Protein AF-A0A522Z2Z4-F1 (afdb_monomer_lite)

Sequence (280 aa):
MSRVILALLFSALAHAISPAAAQQGRYIQMETEEAYVLMDEEGVAYRYAKNWACRRSGWAPGAEPAVYGQPEFIAFRERARADGSWGDWFCSARPGTITYSRDLQRAQRRMNSNAPFGAPYVPETGRYSAEMLEYNRIVLDTKIFTARGDYQVAFVSQLTSLLREAPPATVTRDNAGQILSSLKAKAAAKRLDRPFEMCGRTVDNVYDYVACRMAGRDSALKKAEERFAEHQDRLRNLRGQTTVNPETLTQLGEDAAAIDKFIRQAQREGDEAVGTAPAE

Foldseek 3Di:
DPDPQLCLLVVCLVCQVDPVSVVVDPWDWDDDPFWIFTADPVGTAWIFGKKKFKDFQPDDPPDGTDIGGPVRVVVVCVVCVVVVNNVRMDIDIDGHGIQAGPSLLVSLVVCQVVQDPPQDRRDSRRDDDLSVLSSLLVVLVVLLLVLVLVLLLLLQVQLCVVLVHDRPDDRGSVCSVVSCVVSQVVQQPAFDPDFDCAPNDTDTTRNVVSCRLLVQLVVLSVQLVVLSVVLVVLSVVCPPPPDDDSVSVVSNSVSSVSSVVSSVSSVVSSVVSVVDDDDD

Radius of gyration: 27.62 Å; chains: 1; bounding box: 74×41×71 Å

Secondary structure (DSSP, 8-state):
--SSHHHHHHHHHHHTS-HHHHTTS-PEEEE-SSEEEEEETTEEEEEEEEEEEEEETTS-TTPPPEEEEHHHHHHHHHHHHHTT-GGGEEEEEEEEEEEEEHHHHHHHHHHHHTPPTTPPPPP-SSS--HHHHHHHHHHHHHHHHHHHHHHHHHHHHHHHHHHTPPPPS---TTTHHHHHHHHHHHHHHSEEEEEEEETTEEEEEHHHHHHHHTHHHHHHHHHHHHHHHHHHHHHHHTTT-S---HHHHHHHHHHHHHHHHHHHHHHHHHHHHHS-PPP-

pLDDT: mean 79.99, std 16.35, range [26.91, 96.81]

Structure (mmCIF, N/CA/C/O backbone):
data_AF-A0A522Z2Z4-F1
#
_entry.id   AF-A0A522Z2Z4-F1
#
loop_
_atom_site.group_PDB
_atom_site.id
_atom_site.type_symbol
_atom_site.label_atom_id
_atom_site.label_alt_id
_atom_site.label_comp_id
_atom_site.label_asym_id
_atom_site.label_entity_id
_atom_site.label_seq_id
_atom_site.pdbx_PDB_ins_code
_atom_site.Cartn_x
_atom_site.Cartn_y
_atom_site.Cartn_z
_atom_site.occupancy
_atom_site.B_iso_or_equiv
_atom_site.auth_seq_id
_atom_site.auth_comp_id
_atom_site.auth_asym_id
_atom_site.auth_atom_id
_atom_site.pdbx_PDB_model_num
ATOM 1 N N . MET A 1 1 ? 17.652 4.453 2.697 1.00 26.91 1 MET A N 1
ATOM 2 C CA . MET A 1 1 ? 16.950 4.776 3.963 1.00 26.91 1 MET A CA 1
ATOM 3 C C . MET A 1 1 ? 15.428 4.543 3.867 1.00 26.91 1 MET A C 1
ATOM 5 O O . MET A 1 1 ? 14.662 5.441 4.166 1.00 26.91 1 MET A O 1
ATOM 9 N N . SER A 1 2 ? 14.941 3.356 3.470 1.00 29.61 2 SER A N 1
ATOM 10 C CA . SER A 1 2 ? 13.493 3.164 3.200 1.00 29.61 2 SER A CA 1
ATOM 11 C C . SER A 1 2 ? 12.975 1.773 3.596 1.00 29.61 2 SER A C 1
ATOM 13 O O . SER A 1 2 ? 12.377 1.059 2.800 1.00 29.61 2 SER A O 1
ATOM 15 N N . ARG A 1 3 ? 13.275 1.326 4.825 1.00 29.31 3 ARG A N 1
ATOM 16 C CA . ARG A 1 3 ? 12.834 0.007 5.339 1.00 29.31 3 ARG A CA 1
ATOM 17 C C . ARG A 1 3 ? 11.796 0.080 6.468 1.00 29.31 3 ARG A C 1
ATOM 19 O O . ARG A 1 3 ? 11.265 -0.951 6.853 1.00 29.31 3 ARG A O 1
ATOM 26 N N . VAL A 1 4 ? 11.470 1.278 6.963 1.00 32.97 4 VAL A N 1
ATOM 27 C CA . VAL A 1 4 ? 10.696 1.461 8.210 1.00 32.97 4 VAL A CA 1
ATOM 28 C C . VAL A 1 4 ? 9.221 1.834 7.968 1.00 32.97 4 VAL A C 1
ATOM 30 O O . VAL A 1 4 ? 8.382 1.625 8.835 1.00 32.97 4 VAL A O 1
ATOM 33 N N . ILE A 1 5 ? 8.864 2.329 6.779 1.00 42.94 5 ILE A N 1
ATOM 34 C CA . ILE A 1 5 ? 7.588 3.044 6.579 1.00 42.94 5 ILE A CA 1
ATOM 35 C C . ILE A 1 5 ? 6.375 2.102 6.420 1.00 42.94 5 ILE A C 1
ATOM 37 O O . ILE A 1 5 ? 5.292 2.433 6.888 1.00 42.94 5 ILE A O 1
ATOM 41 N N . LEU A 1 6 ? 6.537 0.908 5.831 1.00 38.53 6 LEU A N 1
ATOM 42 C CA . LEU A 1 6 ? 5.406 -0.010 5.590 1.00 38.53 6 LEU A CA 1
ATOM 43 C C . LEU A 1 6 ? 5.160 -0.996 6.745 1.00 38.53 6 LEU A C 1
ATOM 45 O O . LEU A 1 6 ? 4.019 -1.364 7.013 1.00 38.53 6 LEU A O 1
ATOM 49 N N . ALA A 1 7 ? 6.221 -1.386 7.461 1.00 37.16 7 ALA A N 1
ATOM 50 C CA . ALA A 1 7 ? 6.114 -2.287 8.608 1.00 37.16 7 ALA A CA 1
ATOM 51 C C . ALA A 1 7 ? 5.291 -1.663 9.749 1.00 37.16 7 ALA A C 1
ATOM 53 O O . ALA A 1 7 ? 4.608 -2.378 10.466 1.00 37.16 7 ALA A O 1
ATOM 54 N N . LEU A 1 8 ? 5.280 -0.334 9.891 1.00 43.28 8 LEU A N 1
ATOM 55 C CA . LEU A 1 8 ? 4.512 0.342 10.943 1.00 43.28 8 LEU A CA 1
ATOM 56 C C . LEU A 1 8 ? 2.997 0.363 10.689 1.00 43.28 8 LEU A C 1
ATOM 58 O O . LEU A 1 8 ? 2.242 0.272 11.649 1.00 43.28 8 LEU A O 1
ATOM 62 N N . LEU A 1 9 ? 2.547 0.434 9.429 1.00 43.28 9 LEU A N 1
ATOM 63 C CA . LEU A 1 9 ? 1.115 0.387 9.099 1.00 43.28 9 LEU A CA 1
ATOM 64 C C . LEU A 1 9 ? 0.538 -1.023 9.304 1.00 43.28 9 LEU A C 1
ATOM 66 O O . LEU A 1 9 ? -0.559 -1.151 9.838 1.00 43.28 9 LEU A O 1
ATOM 70 N N . PHE A 1 10 ? 1.292 -2.076 8.958 1.00 43.84 10 PHE A N 1
ATOM 71 C CA . PHE A 1 10 ? 0.784 -3.457 8.976 1.00 43.84 10 PHE A CA 1
ATOM 72 C C . PHE A 1 10 ? 1.157 -4.285 10.209 1.00 43.84 10 PHE A C 1
ATOM 74 O O . PHE A 1 10 ? 0.360 -5.126 10.622 1.00 43.84 10 PHE A O 1
ATOM 81 N N . SER A 1 11 ? 2.279 -4.006 10.882 1.00 40.28 11 SER A N 1
ATOM 82 C CA . SER A 1 11 ? 2.509 -4.561 12.222 1.00 40.28 11 SER A CA 1
ATOM 83 C C . SER A 1 11 ? 1.477 -4.017 13.210 1.00 40.28 11 SER A C 1
ATOM 85 O O . SER A 1 11 ? 0.996 -4.777 14.043 1.00 40.28 11 SER A O 1
ATOM 87 N N . ALA A 1 12 ? 1.052 -2.755 13.073 1.00 38.25 12 ALA A N 1
ATOM 88 C CA . ALA A 1 12 ? -0.063 -2.213 13.851 1.00 38.25 12 ALA A CA 1
ATOM 89 C C . ALA A 1 12 ? -1.403 -2.903 13.522 1.00 38.25 12 ALA A C 1
ATOM 91 O O . ALA A 1 12 ? -2.195 -3.141 14.431 1.00 38.25 12 ALA A O 1
ATOM 92 N N . LEU A 1 13 ? -1.638 -3.298 12.263 1.00 39.97 13 LEU A N 1
ATOM 93 C CA . LEU A 1 13 ? -2.829 -4.065 11.866 1.00 39.97 13 LEU A CA 1
ATOM 94 C C . LEU A 1 13 ? -2.842 -5.484 12.451 1.00 39.97 13 LEU A C 1
ATOM 96 O O . LEU A 1 13 ? -3.879 -5.919 12.938 1.00 39.97 13 LEU A O 1
ATOM 100 N N . ALA A 1 14 ? -1.702 -6.178 12.492 1.00 36.19 14 ALA A N 1
ATOM 101 C CA . ALA A 1 14 ? -1.616 -7.518 13.082 1.00 36.19 14 ALA A CA 1
ATOM 102 C C . ALA A 1 14 ? -1.675 -7.508 14.625 1.00 36.19 14 ALA A C 1
ATOM 104 O O . ALA A 1 14 ? -2.281 -8.396 15.225 1.00 36.19 14 ALA A O 1
ATOM 105 N N . HIS A 1 15 ? -1.107 -6.488 15.283 1.00 36.06 15 HIS A N 1
ATOM 106 C CA . HIS A 1 15 ? -1.167 -6.351 16.748 1.00 36.06 15 HIS A CA 1
ATOM 107 C C . HIS A 1 15 ? -2.530 -5.835 17.243 1.00 36.06 15 HIS A C 1
ATOM 109 O O . HIS A 1 15 ? -2.883 -6.058 18.398 1.00 36.06 15 HIS A O 1
ATOM 115 N N . ALA A 1 16 ? -3.324 -5.190 16.380 1.00 37.94 16 ALA A N 1
ATOM 116 C CA . ALA A 1 16 ? -4.651 -4.675 16.725 1.00 37.94 16 ALA A CA 1
ATOM 117 C C . ALA A 1 16 ? -5.757 -5.746 16.768 1.00 37.94 16 ALA A C 1
ATOM 119 O O . ALA A 1 16 ? -6.836 -5.474 17.292 1.00 37.94 16 ALA A O 1
ATOM 120 N N . ILE A 1 17 ? -5.513 -6.947 16.230 1.00 39.72 17 ILE A N 1
ATOM 121 C CA . ILE A 1 17 ? -6.536 -8.004 16.125 1.00 39.72 17 ILE A CA 1
ATOM 122 C C . ILE A 1 17 ? -6.490 -8.965 17.324 1.00 39.72 17 ILE A C 1
ATOM 124 O O . ILE A 1 17 ? -7.468 -9.657 17.595 1.00 39.72 17 ILE A O 1
ATOM 128 N N . SER A 1 18 ? -5.398 -8.988 18.097 1.00 37.66 18 SER A N 1
ATOM 129 C CA . SER A 1 18 ? -5.261 -9.914 19.225 1.00 37.66 18 SER A CA 1
ATOM 130 C C . SER A 1 18 ? -5.072 -9.192 20.565 1.00 37.66 18 SER A C 1
ATOM 132 O O . SER A 1 18 ? -4.015 -8.598 20.783 1.00 37.66 18 SER A O 1
ATOM 134 N N . PRO A 1 19 ? -6.011 -9.324 21.529 1.00 42.16 19 PRO A N 1
ATOM 135 C CA . PRO A 1 19 ? -5.800 -8.872 22.911 1.00 42.16 19 PRO A CA 1
ATOM 136 C C . PRO A 1 19 ? -4.580 -9.539 23.579 1.00 42.16 19 PRO A C 1
ATOM 138 O O . PRO A 1 19 ? -4.062 -9.027 24.566 1.00 42.16 19 PRO A O 1
ATOM 141 N N . ALA A 1 20 ? -4.077 -10.642 23.012 1.00 41.62 20 ALA A N 1
ATOM 142 C CA . ALA A 1 20 ? -2.878 -11.340 23.467 1.00 41.62 20 ALA A CA 1
ATOM 143 C C . ALA A 1 20 ? -1.569 -10.552 23.249 1.00 41.62 20 ALA A C 1
ATOM 145 O O . ALA A 1 20 ? -0.644 -10.695 24.043 1.00 41.62 20 ALA A O 1
ATOM 146 N N . ALA A 1 21 ? -1.475 -9.691 22.225 1.00 39.94 21 ALA A N 1
ATOM 147 C CA . ALA A 1 21 ? -0.265 -8.892 21.996 1.00 39.94 21 ALA A CA 1
ATOM 148 C C . ALA A 1 21 ? -0.106 -7.764 23.039 1.00 39.94 21 ALA A C 1
ATOM 150 O O . ALA A 1 21 ? 1.010 -7.404 23.405 1.00 39.94 21 ALA A O 1
ATOM 151 N N . ALA A 1 22 ? -1.220 -7.257 23.580 1.00 45.53 22 ALA A N 1
ATOM 152 C CA . ALA A 1 22 ? -1.230 -6.231 24.625 1.00 45.53 22 ALA A CA 1
ATOM 153 C C . ALA A 1 22 ? -0.849 -6.767 26.021 1.00 45.53 22 ALA A C 1
ATOM 155 O O . ALA A 1 22 ? -0.465 -5.987 26.889 1.00 45.53 22 ALA A O 1
ATOM 156 N N . GLN A 1 23 ? -0.904 -8.086 26.247 1.00 48.56 23 GLN A N 1
ATOM 157 C CA . GLN A 1 23 ? -0.547 -8.708 27.532 1.00 48.56 23 GLN A CA 1
ATOM 158 C C . GLN A 1 23 ? 0.968 -8.811 27.788 1.00 48.56 23 GLN A C 1
ATOM 160 O O . GLN A 1 23 ? 1.368 -9.198 28.883 1.00 48.56 23 GLN A O 1
ATOM 165 N N . GLN A 1 24 ? 1.825 -8.462 26.821 1.00 49.31 24 GLN A N 1
ATOM 166 C CA . GLN A 1 24 ? 3.285 -8.526 26.989 1.00 49.31 24 GLN A CA 1
ATOM 167 C C . GLN A 1 24 ? 3.904 -7.260 27.621 1.00 49.31 24 GLN A C 1
ATOM 169 O O . GLN A 1 24 ? 5.078 -7.282 27.990 1.00 49.31 24 GLN A O 1
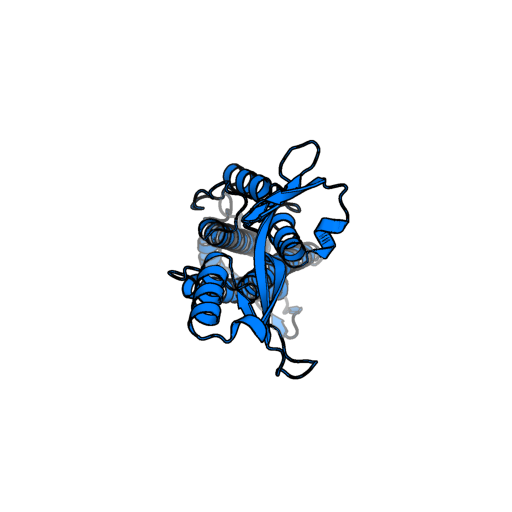ATOM 174 N N . GLY A 1 25 ? 3.138 -6.176 27.795 1.00 54.66 25 GLY A N 1
ATOM 175 C CA . GLY A 1 25 ? 3.576 -4.962 28.497 1.00 54.66 25 GLY A CA 1
ATOM 176 C C . GLY A 1 25 ? 3.054 -4.887 29.936 1.00 54.66 25 GLY A C 1
ATOM 177 O O . GLY A 1 25 ? 1.944 -5.333 30.222 1.00 54.66 25 GLY A O 1
ATOM 178 N N . ARG A 1 26 ? 3.828 -4.286 30.854 1.00 70.44 26 ARG A N 1
ATOM 179 C CA . ARG A 1 26 ? 3.391 -3.946 32.227 1.00 70.44 26 ARG A CA 1
ATOM 180 C C . ARG A 1 26 ? 2.398 -2.773 32.208 1.00 70.44 26 ARG A C 1
ATOM 182 O O . ARG A 1 26 ? 2.701 -1.697 32.713 1.00 70.44 26 ARG A O 1
ATOM 189 N N . TYR A 1 27 ? 1.239 -2.950 31.587 1.00 79.62 27 TYR A N 1
ATOM 190 C CA . TYR A 1 27 ? 0.214 -1.914 31.560 1.00 79.62 27 TYR A CA 1
ATOM 191 C C . TYR A 1 27 ? -0.621 -1.933 32.841 1.00 79.62 27 TYR A C 1
ATOM 193 O O . TYR A 1 27 ? -1.057 -2.987 33.304 1.00 79.62 27 TYR A O 1
ATOM 201 N N . ILE A 1 28 ? -0.890 -0.750 33.388 1.00 85.50 28 ILE A N 1
ATOM 202 C CA . ILE A 1 28 ? -1.930 -0.541 34.392 1.00 85.50 28 ILE A CA 1
ATOM 203 C C . ILE A 1 28 ? -3.266 -0.551 33.652 1.00 85.50 28 ILE A C 1
ATOM 205 O O . ILE A 1 28 ? -3.523 0.305 32.803 1.00 85.50 28 ILE A O 1
ATOM 209 N N . GLN A 1 29 ? -4.120 -1.522 33.966 1.00 86.62 29 GLN A N 1
ATOM 210 C CA . GLN A 1 29 ? -5.467 -1.594 33.417 1.00 86.62 29 GLN A CA 1
ATOM 211 C C . GLN A 1 29 ? -6.446 -0.839 34.319 1.00 86.62 29 GLN A C 1
ATOM 213 O O . GLN A 1 29 ? -6.599 -1.163 35.494 1.00 86.62 29 GLN A O 1
ATOM 218 N N . MET A 1 30 ? -7.139 0.141 33.748 1.00 87.12 30 MET A N 1
ATOM 219 C CA . MET A 1 30 ? -8.246 0.854 34.373 1.00 87.12 30 MET A CA 1
ATOM 220 C C . MET A 1 30 ? -9.532 0.555 33.609 1.00 87.12 30 MET A C 1
ATOM 222 O O . MET A 1 30 ? -9.601 0.692 32.388 1.00 87.12 30 MET A O 1
ATOM 226 N N . GLU A 1 31 ? -10.571 0.163 34.331 1.00 86.44 31 GLU A N 1
ATOM 227 C CA . GLU A 1 31 ? -11.893 -0.065 33.766 1.00 86.44 31 GLU A CA 1
ATOM 228 C C . GLU A 1 31 ? -12.780 1.162 34.014 1.00 86.44 31 GLU A C 1
ATOM 230 O O . GLU A 1 31 ? -12.974 1.574 35.154 1.00 86.44 31 GLU A O 1
ATOM 235 N N . THR A 1 32 ? -13.311 1.761 32.947 1.00 86.19 32 THR A N 1
ATOM 236 C CA . THR A 1 32 ? -14.300 2.851 33.020 1.00 86.19 32 THR A CA 1
ATOM 237 C C . THR A 1 32 ? -15.688 2.312 32.691 1.00 86.19 32 THR A C 1
ATOM 239 O O . THR A 1 32 ? -15.820 1.157 32.294 1.00 86.19 32 THR A O 1
ATOM 242 N N . GLU A 1 33 ? -16.739 3.127 32.790 1.00 81.94 33 GLU A N 1
ATOM 243 C CA . GLU A 1 33 ? -18.096 2.695 32.417 1.00 81.94 33 GLU A CA 1
ATOM 244 C C . GLU A 1 33 ? -18.164 2.164 30.975 1.00 81.94 33 GLU A C 1
ATOM 246 O O . GLU A 1 33 ? -18.747 1.110 30.737 1.00 81.94 33 GLU A O 1
ATOM 251 N N . GLU A 1 34 ? -17.483 2.840 30.046 1.00 78.88 34 GLU A N 1
ATOM 252 C CA . GLU A 1 34 ? -17.601 2.570 28.606 1.00 78.88 34 GLU A CA 1
ATOM 253 C C . GLU A 1 34 ? -16.418 1.803 27.989 1.00 78.88 34 GLU A C 1
ATOM 255 O O . GLU A 1 34 ? -16.462 1.401 26.823 1.00 78.88 34 GLU A O 1
ATOM 260 N N . ALA A 1 35 ? -15.318 1.618 28.727 1.00 85.38 35 ALA A N 1
ATOM 261 C CA . ALA A 1 35 ? -14.056 1.191 28.131 1.00 85.38 35 ALA A CA 1
ATOM 262 C C . ALA A 1 35 ? -13.116 0.466 29.101 1.00 85.38 35 ALA A C 1
ATOM 264 O O . ALA A 1 35 ? -13.182 0.638 30.317 1.00 85.38 35 ALA A O 1
ATOM 265 N N . TYR A 1 36 ? -12.182 -0.287 28.524 1.00 83.31 36 TYR A N 1
ATOM 266 C CA . TYR A 1 36 ? -10.954 -0.718 29.186 1.00 83.31 36 TYR A CA 1
ATOM 267 C C . TYR A 1 36 ? -9.807 0.173 28.711 1.00 83.31 36 TYR A C 1
ATOM 269 O O . TYR A 1 36 ? -9.583 0.316 27.509 1.00 83.31 36 TYR A O 1
ATOM 277 N N . VAL A 1 37 ? -9.093 0.790 29.645 1.00 87.69 37 VAL A N 1
ATOM 278 C CA . VAL A 1 37 ? -7.975 1.698 29.383 1.00 87.69 37 VAL A CA 1
ATOM 279 C C . VAL A 1 37 ? -6.697 1.024 29.869 1.00 87.69 37 VAL A C 1
ATOM 281 O O . VAL A 1 37 ? -6.591 0.680 31.041 1.00 87.69 37 VAL A O 1
ATOM 284 N N . LEU A 1 38 ? -5.728 0.835 28.977 1.00 87.31 38 LEU A N 1
ATOM 285 C CA . LEU A 1 38 ? -4.387 0.369 29.327 1.00 87.31 38 LEU A CA 1
ATOM 286 C C . LEU A 1 38 ? -3.443 1.567 29.346 1.00 87.31 38 LEU A C 1
ATOM 288 O O . LEU A 1 38 ? -3.363 2.307 28.362 1.00 87.31 38 LEU A O 1
ATOM 292 N N . MET A 1 39 ? -2.744 1.754 30.459 1.00 88.56 39 MET A N 1
ATOM 293 C CA . MET A 1 39 ? -1.851 2.885 30.698 1.00 88.56 39 MET A CA 1
ATOM 294 C C . MET A 1 39 ? -0.451 2.407 31.076 1.00 88.56 39 MET A C 1
ATOM 296 O O . MET A 1 39 ? -0.292 1.337 31.656 1.00 88.56 39 MET A O 1
ATOM 300 N N . ASP A 1 40 ? 0.559 3.211 30.781 1.00 88.50 40 ASP A N 1
ATOM 301 C CA . ASP A 1 40 ? 1.937 3.051 31.249 1.00 88.50 40 ASP A CA 1
ATOM 302 C C . ASP A 1 40 ? 2.504 4.410 31.704 1.00 88.50 40 ASP A C 1
ATOM 304 O O . ASP A 1 40 ? 1.758 5.375 31.887 1.00 88.50 40 ASP A O 1
ATOM 308 N N . GLU A 1 41 ? 3.821 4.493 31.903 1.00 87.62 41 GLU A N 1
ATOM 309 C CA . GLU A 1 41 ? 4.518 5.716 32.332 1.00 87.62 41 GLU A CA 1
ATOM 310 C C . GLU A 1 41 ? 4.327 6.902 31.368 1.00 87.62 41 GLU A C 1
ATOM 312 O O . GLU A 1 41 ? 4.424 8.056 31.776 1.00 87.62 41 GLU A O 1
ATOM 317 N N . GLU A 1 42 ? 4.005 6.641 30.099 1.00 86.81 42 GLU A N 1
ATOM 318 C CA . GLU A 1 42 ? 3.746 7.659 29.077 1.00 86.81 42 GLU A CA 1
ATOM 319 C C . GLU A 1 42 ? 2.241 8.004 28.953 1.00 86.81 42 GLU A C 1
ATOM 321 O O . GLU A 1 42 ? 1.837 8.724 28.035 1.00 86.81 42 GLU A O 1
ATOM 326 N N . GLY A 1 43 ? 1.385 7.483 29.841 1.00 88.94 43 GLY A N 1
ATOM 327 C CA . GLY A 1 43 ? -0.061 7.721 29.861 1.00 88.94 43 GLY A CA 1
ATOM 328 C C . GLY A 1 43 ? -0.872 6.611 29.187 1.00 88.94 43 GLY A C 1
ATOM 329 O O . GLY A 1 43 ? -0.532 5.435 29.278 1.00 88.94 43 GLY A O 1
ATOM 330 N N . VAL A 1 44 ? -1.981 6.957 28.521 1.00 88.94 44 VAL A N 1
ATOM 331 C CA . VAL A 1 44 ? -2.847 5.964 27.857 1.00 88.94 44 VAL A CA 1
ATOM 332 C C . VAL A 1 44 ? -2.118 5.353 26.660 1.00 88.94 44 VAL A C 1
ATOM 334 O O . VAL A 1 44 ? -1.780 6.057 25.712 1.00 88.94 44 VAL A O 1
ATOM 337 N N . ALA A 1 45 ? -1.912 4.039 26.688 1.00 86.44 45 ALA A N 1
ATOM 338 C CA . ALA A 1 45 ? -1.352 3.272 25.581 1.00 86.44 45 ALA A CA 1
ATOM 339 C C . ALA A 1 45 ? -2.462 2.760 24.651 1.00 86.44 45 ALA A C 1
ATOM 341 O O . ALA A 1 45 ? -2.384 2.933 23.432 1.00 86.44 45 ALA A O 1
ATOM 342 N N . TYR A 1 46 ? -3.529 2.195 25.228 1.00 83.81 46 TYR A N 1
ATOM 343 C CA . TYR A 1 46 ? -4.661 1.635 24.486 1.00 83.81 46 TYR A CA 1
ATOM 344 C C . TYR A 1 46 ? -5.997 1.933 25.163 1.00 83.81 46 TYR A C 1
ATOM 346 O O . TYR A 1 46 ? -6.093 2.007 26.389 1.00 83.81 46 TYR A O 1
ATOM 354 N N . ARG A 1 47 ? -7.055 2.036 24.354 1.00 83.94 47 ARG A N 1
ATOM 355 C CA . ARG A 1 47 ? -8.443 2.047 24.821 1.00 83.94 47 ARG A CA 1
ATOM 356 C C . ARG A 1 47 ? -9.268 1.051 24.021 1.00 83.94 47 ARG A C 1
ATOM 358 O O . ARG A 1 47 ? -9.267 1.103 22.794 1.00 83.94 47 ARG A O 1
ATOM 365 N N . TYR A 1 48 ? -9.997 0.189 24.714 1.00 82.94 48 TYR A N 1
ATOM 366 C CA . TYR A 1 48 ? -10.958 -0.746 24.135 1.00 82.94 48 TYR A CA 1
ATOM 367 C C . TYR A 1 48 ? -12.361 -0.299 24.515 1.00 82.94 48 TYR A C 1
ATOM 369 O O . TYR A 1 48 ? -12.594 0.014 25.680 1.00 82.94 48 TYR A O 1
ATOM 377 N N . ALA A 1 49 ? -13.298 -0.292 23.569 1.00 82.81 49 ALA A N 1
ATOM 378 C CA . ALA A 1 49 ? -14.712 -0.210 23.924 1.00 82.81 49 ALA A CA 1
ATOM 379 C C . ALA A 1 49 ? -15.112 -1.440 24.749 1.00 82.81 49 ALA A C 1
ATOM 381 O O . ALA A 1 49 ? -14.572 -2.533 24.546 1.00 82.81 49 ALA A O 1
ATOM 382 N N . LYS A 1 50 ? -16.064 -1.283 25.667 1.00 85.06 50 LYS A N 1
ATOM 383 C CA . LYS A 1 50 ? -16.730 -2.434 26.276 1.00 85.06 50 LYS A CA 1
ATOM 384 C C . LYS A 1 50 ? -17.782 -2.990 25.331 1.00 85.06 50 LYS A C 1
ATOM 386 O O . LYS A 1 50 ? -18.647 -2.258 24.855 1.00 85.06 50 LYS A O 1
ATOM 391 N N . ASN A 1 51 ? -17.723 -4.301 25.128 1.00 85.88 51 ASN A N 1
ATOM 392 C CA . ASN A 1 51 ? -18.783 -5.064 24.488 1.00 85.88 51 ASN A CA 1
ATOM 393 C C . ASN A 1 51 ? -19.367 -6.059 25.494 1.00 85.88 51 ASN A C 1
ATOM 395 O O . ASN A 1 51 ? -18.688 -6.473 26.435 1.00 85.88 51 ASN A O 1
ATOM 399 N N . TRP A 1 52 ? -20.604 -6.491 25.266 1.00 90.31 52 TRP A N 1
ATOM 400 C CA . TRP A 1 52 ? -21.274 -7.505 26.075 1.00 90.31 52 TRP A CA 1
ATOM 401 C C . TRP A 1 52 ? -21.552 -8.735 25.229 1.00 90.31 52 TRP A C 1
ATOM 403 O O . TRP A 1 52 ? -22.262 -8.659 24.230 1.00 90.31 52 TRP A O 1
ATOM 413 N N . ALA A 1 53 ? -20.980 -9.867 25.634 1.00 90.56 53 ALA A N 1
ATOM 414 C CA . ALA A 1 53 ? -21.330 -11.168 25.088 1.00 90.56 53 ALA A CA 1
ATOM 415 C C . ALA A 1 53 ? -22.517 -11.715 25.879 1.00 90.56 53 ALA A C 1
ATOM 417 O O . ALA A 1 53 ? -22.383 -12.008 27.064 1.00 90.56 53 ALA A O 1
ATOM 418 N N . CYS A 1 54 ? -23.664 -11.835 25.225 1.00 92.44 54 CYS A N 1
ATOM 419 C CA . CYS A 1 54 ? -24.914 -12.305 25.793 1.00 92.44 54 CYS A CA 1
ATOM 420 C C . CYS A 1 54 ? -25.310 -13.639 25.178 1.00 92.44 54 CYS A C 1
ATOM 422 O O . CYS A 1 54 ? -25.412 -13.791 23.959 1.00 92.44 54 CYS A O 1
ATOM 424 N N . ARG A 1 55 ? -25.579 -14.608 26.041 1.00 93.38 55 ARG A N 1
ATOM 425 C CA . ARG A 1 55 ? -26.000 -15.947 25.664 1.00 93.38 55 ARG A CA 1
ATOM 426 C C . ARG A 1 55 ? -27.304 -16.285 26.357 1.00 93.38 55 ARG A C 1
ATOM 428 O O . ARG A 1 55 ? -27.443 -16.049 27.554 1.00 93.38 55 ARG A O 1
ATOM 435 N N . ARG A 1 56 ? -28.229 -16.896 25.624 1.00 93.31 56 ARG A N 1
ATOM 436 C CA . ARG A 1 56 ? -29.462 -17.406 26.217 1.00 93.31 56 ARG A CA 1
ATOM 437 C C . ARG A 1 56 ? -29.245 -18.785 26.849 1.00 93.31 56 ARG A C 1
ATOM 439 O O . ARG A 1 56 ? -28.527 -19.617 26.295 1.00 93.31 56 ARG A O 1
ATOM 446 N N . SER A 1 57 ? -29.894 -19.041 27.978 1.00 90.44 57 SER A N 1
ATOM 447 C CA . SER A 1 57 ? -29.848 -20.285 28.755 1.00 90.44 57 SER A CA 1
ATOM 448 C C . SER A 1 57 ? -30.179 -21.524 27.917 1.00 90.44 57 SER A C 1
ATOM 450 O O . SER A 1 57 ? -29.503 -22.541 28.027 1.00 90.44 57 SER A O 1
ATOM 452 N N . GLY A 1 58 ? -31.168 -21.415 27.026 1.00 89.12 58 GLY A N 1
ATOM 453 C CA . GLY A 1 58 ? -31.608 -22.498 26.142 1.00 89.12 58 GLY A CA 1
ATOM 454 C C . GLY A 1 58 ? -30.751 -22.729 24.890 1.00 89.12 58 GLY A C 1
ATOM 455 O O . GLY A 1 58 ? -31.101 -23.576 24.074 1.00 89.12 58 GLY A O 1
ATOM 456 N N . TRP A 1 59 ? -29.665 -21.977 24.679 1.00 90.38 59 TRP A N 1
ATOM 457 C CA . TRP A 1 59 ? -28.792 -22.179 23.516 1.00 90.38 59 TRP A CA 1
ATOM 458 C C . TRP A 1 59 ? -27.842 -23.365 23.704 1.00 90.38 59 TRP A C 1
ATOM 460 O O . TRP A 1 59 ? -27.329 -23.601 24.801 1.00 90.38 59 TRP A O 1
ATOM 470 N N . ALA A 1 60 ? -27.541 -24.067 22.605 1.00 89.62 60 ALA A N 1
ATOM 471 C CA . ALA A 1 60 ? -26.622 -25.205 22.592 1.00 89.62 60 ALA A CA 1
ATOM 472 C C . ALA A 1 60 ? -25.235 -24.832 23.161 1.00 89.62 60 ALA A C 1
ATOM 474 O O . ALA A 1 60 ? -24.761 -23.726 22.904 1.00 89.62 60 ALA A O 1
ATOM 475 N N . PRO A 1 61 ? -24.537 -25.712 23.910 1.00 81.81 61 PRO A N 1
ATOM 476 C CA . PRO A 1 61 ? -23.230 -25.439 24.534 1.00 81.81 61 PRO A CA 1
ATOM 477 C C . PRO A 1 61 ? -22.189 -24.770 23.624 1.00 81.81 61 PRO A C 1
ATOM 479 O O . PRO A 1 61 ? -21.502 -23.862 24.079 1.00 81.81 61 PRO A O 1
ATOM 482 N N . GLY A 1 62 ? -22.137 -25.136 22.341 1.00 85.31 62 GLY A N 1
ATOM 483 C CA . GLY A 1 62 ? -21.218 -24.551 21.355 1.00 85.31 62 GLY A CA 1
ATOM 484 C C . GLY A 1 62 ? -21.742 -23.334 20.583 1.00 85.31 62 GLY A C 1
ATOM 485 O O . GLY A 1 62 ? -21.047 -22.857 19.697 1.00 85.31 62 GLY A O 1
ATOM 486 N N . ALA A 1 63 ? -22.954 -22.846 20.863 1.00 87.00 63 ALA A N 1
ATOM 487 C CA . ALA A 1 63 ? -23.495 -21.678 20.175 1.00 87.00 63 ALA A CA 1
ATOM 488 C C . ALA A 1 63 ? -22.702 -20.416 20.541 1.00 87.00 63 ALA A C 1
ATOM 490 O O . ALA A 1 63 ? -22.463 -20.142 21.724 1.00 87.00 63 ALA A O 1
ATOM 491 N N . GLU A 1 64 ? -22.326 -19.641 19.524 1.00 86.81 64 GLU A N 1
ATOM 492 C CA . GLU A 1 64 ? -21.642 -18.370 19.732 1.00 86.81 64 GLU A CA 1
ATOM 493 C C . GLU A 1 64 ? -22.573 -17.359 20.427 1.00 86.81 64 GLU A C 1
ATOM 495 O O . GLU A 1 64 ? -23.752 -17.256 20.076 1.00 86.81 64 GLU A O 1
ATOM 500 N N . PRO A 1 65 ? -22.081 -16.618 21.436 1.00 89.19 65 PRO A N 1
ATOM 501 C CA . PRO A 1 65 ? -22.868 -15.588 22.100 1.00 89.19 65 PRO A CA 1
ATOM 502 C C . PRO A 1 65 ? -23.123 -14.404 21.160 1.00 89.19 65 PRO A C 1
ATOM 504 O O . PRO A 1 65 ? -22.252 -14.021 20.379 1.00 89.19 65 PRO A O 1
ATOM 507 N N . ALA A 1 66 ? -24.280 -13.758 21.300 1.00 89.56 66 ALA A N 1
ATOM 508 C CA . ALA A 1 66 ? -24.527 -12.480 20.642 1.00 89.56 66 ALA A CA 1
ATOM 509 C C . ALA A 1 66 ? -23.640 -11.405 21.282 1.00 89.56 66 ALA A C 1
ATOM 511 O O . ALA A 1 66 ? -23.582 -11.300 22.507 1.00 89.56 66 ALA A O 1
ATOM 512 N N . VAL A 1 67 ? -22.941 -10.612 20.472 1.00 87.50 67 VAL A N 1
ATOM 513 C CA . VAL A 1 67 ? -22.051 -9.552 20.960 1.00 87.50 67 VAL A CA 1
ATOM 514 C C . VAL A 1 67 ? -22.665 -8.198 20.644 1.00 87.50 67 VAL A C 1
ATOM 516 O O . VAL A 1 67 ? -22.953 -7.911 19.488 1.00 87.50 67 VAL A O 1
ATOM 519 N N . TYR A 1 68 ? -22.828 -7.371 21.673 1.00 85.75 68 TYR A N 1
ATOM 520 C CA . TYR A 1 68 ? -23.406 -6.033 21.569 1.00 85.75 68 TYR A CA 1
ATOM 521 C C . TYR A 1 68 ? -22.392 -4.969 21.992 1.00 85.75 68 TYR A C 1
ATOM 523 O O . TYR A 1 68 ? -21.691 -5.146 22.995 1.00 85.75 68 TYR A O 1
ATOM 531 N N . GLY A 1 69 ? -22.340 -3.847 21.270 1.00 83.44 69 GLY A N 1
ATOM 532 C CA . GLY A 1 69 ? -21.713 -2.626 21.787 1.00 83.44 69 GLY A CA 1
ATOM 533 C C . GLY A 1 69 ? -22.535 -2.029 22.937 1.00 83.44 69 GLY A C 1
ATOM 534 O O . GLY A 1 69 ? -23.679 -2.423 23.156 1.00 83.44 69 GLY A O 1
ATOM 535 N N . GLN A 1 70 ? -21.995 -1.060 23.680 1.00 83.62 70 GLN A N 1
ATOM 536 C CA . GLN A 1 70 ? -22.691 -0.499 24.851 1.00 83.62 70 GLN A CA 1
ATOM 537 C C . GLN A 1 70 ? -24.108 0.039 24.572 1.00 83.62 70 GLN A C 1
ATOM 539 O O . GLN A 1 70 ? -25.027 -0.360 25.292 1.00 83.62 70 GLN A O 1
ATOM 544 N N . PRO A 1 71 ? -24.347 0.888 23.549 1.00 85.81 71 PRO A N 1
ATOM 545 C CA . PRO A 1 71 ? -25.689 1.424 23.308 1.00 85.81 71 PRO A CA 1
ATOM 546 C C . PRO A 1 71 ? -26.685 0.318 22.932 1.00 85.81 71 PRO A C 1
ATOM 548 O O . PRO A 1 71 ? -27.825 0.301 23.396 1.00 85.81 71 PRO A O 1
ATOM 551 N N . GLU A 1 72 ? -26.226 -0.647 22.135 1.00 87.62 72 GLU A N 1
ATOM 552 C CA . GLU A 1 72 ? -27.010 -1.803 21.701 1.00 87.62 72 GLU A CA 1
ATOM 553 C C . GLU A 1 72 ? -27.332 -2.730 22.869 1.00 87.62 72 GLU A C 1
ATOM 555 O O . GLU A 1 72 ? -28.460 -3.206 22.977 1.00 87.62 72 GLU A O 1
ATOM 560 N N . PHE A 1 73 ? -26.369 -2.949 23.767 1.00 91.00 73 PHE A N 1
ATOM 561 C CA . PHE A 1 73 ? -26.549 -3.760 24.961 1.00 91.00 73 PHE A CA 1
ATOM 562 C C . PHE A 1 73 ? -27.581 -3.139 25.900 1.00 91.00 73 PHE A C 1
ATOM 564 O O . PHE A 1 73 ? -28.450 -3.853 26.395 1.00 91.00 73 PHE A O 1
ATOM 571 N N . ILE A 1 74 ? -27.531 -1.820 26.117 1.00 91.62 74 ILE A N 1
ATOM 572 C CA . ILE A 1 74 ? -28.529 -1.113 26.929 1.00 91.62 74 ILE A CA 1
ATOM 573 C C . ILE A 1 74 ? -29.919 -1.302 26.309 1.00 91.62 74 ILE A C 1
ATOM 575 O O . ILE A 1 74 ? -30.832 -1.767 26.988 1.00 91.62 74 ILE A O 1
ATOM 579 N N . ALA A 1 75 ? -30.073 -1.051 25.005 1.00 92.94 75 ALA A N 1
ATOM 580 C CA . ALA A 1 75 ? -31.348 -1.233 24.311 1.00 92.94 75 ALA A CA 1
ATOM 581 C C . ALA A 1 75 ? -31.835 -2.696 24.305 1.00 92.94 75 ALA A C 1
ATOM 583 O O . ALA A 1 75 ? -33.033 -2.967 24.377 1.00 92.94 75 ALA A O 1
ATOM 584 N N . PHE A 1 76 ? -30.924 -3.661 24.194 1.00 94.75 76 PHE A N 1
ATOM 585 C CA . PHE A 1 76 ? -31.221 -5.088 24.292 1.00 94.75 76 PHE A CA 1
ATOM 586 C C . PHE A 1 76 ? -31.691 -5.470 25.701 1.00 94.75 76 PHE A C 1
ATOM 588 O O . PHE A 1 76 ? -32.740 -6.094 25.840 1.00 94.75 76 PHE A O 1
ATOM 595 N N . ARG A 1 77 ? -30.964 -5.050 26.742 1.00 95.00 77 ARG A N 1
ATOM 596 C CA . ARG A 1 77 ? -31.291 -5.329 28.143 1.00 95.00 77 ARG A CA 1
ATOM 597 C C . ARG A 1 77 ? -32.653 -4.766 28.525 1.00 95.00 77 ARG A C 1
ATOM 599 O O . ARG A 1 77 ? -33.435 -5.473 29.150 1.00 95.00 77 ARG A O 1
ATOM 606 N N . GLU A 1 78 ? -32.941 -3.517 28.165 1.00 96.06 78 GLU A N 1
ATOM 607 C CA . GLU A 1 78 ? -34.234 -2.908 28.494 1.00 96.06 78 GLU A CA 1
ATOM 608 C C . GLU A 1 78 ? -35.392 -3.618 27.771 1.00 96.06 78 GLU A C 1
ATOM 610 O O . GLU A 1 78 ? -36.423 -3.874 28.390 1.00 96.06 78 GLU A O 1
ATOM 615 N N . ARG A 1 79 ? -35.203 -4.049 26.513 1.00 95.88 79 ARG A N 1
ATOM 616 C CA . ARG A 1 79 ? -36.190 -4.886 25.802 1.00 95.88 79 ARG A CA 1
ATOM 617 C C . ARG A 1 79 ? -36.407 -6.237 26.488 1.00 95.88 79 ARG A C 1
ATOM 619 O O . ARG A 1 79 ? -37.549 -6.583 26.766 1.00 95.88 79 ARG A O 1
ATOM 626 N N . ALA A 1 80 ? -35.328 -6.939 26.830 1.00 94.50 80 ALA A N 1
ATOM 627 C CA . ALA A 1 80 ? -35.383 -8.240 27.500 1.00 94.50 80 ALA A CA 1
ATOM 628 C C . ALA A 1 80 ? -35.951 -8.164 28.936 1.00 94.50 80 ALA A C 1
ATOM 630 O O . ALA A 1 80 ? -36.444 -9.140 29.497 1.00 94.50 80 ALA A O 1
ATOM 631 N N . ARG A 1 81 ? -35.861 -7.002 29.590 1.00 96.19 81 ARG A N 1
ATOM 632 C CA . ARG A 1 81 ? -36.534 -6.763 30.874 1.00 96.19 81 ARG A CA 1
ATOM 633 C C . ARG A 1 81 ? -38.021 -6.511 30.682 1.00 96.19 81 ARG A C 1
ATOM 635 O O . ARG A 1 81 ? -38.820 -7.070 31.425 1.00 96.19 81 ARG A O 1
ATOM 642 N N . ALA A 1 82 ? -38.378 -5.697 29.691 1.00 96.06 82 ALA A N 1
ATOM 643 C CA . ALA A 1 82 ? -39.767 -5.383 29.379 1.00 96.06 82 ALA A CA 1
ATOM 644 C C . ALA A 1 82 ? -40.561 -6.622 28.930 1.00 96.06 82 ALA A C 1
ATOM 646 O O . ALA A 1 82 ? -41.738 -6.735 29.258 1.00 96.06 82 ALA A O 1
ATOM 647 N N . ASP A 1 83 ? -39.922 -7.558 28.224 1.00 95.25 83 ASP A N 1
ATOM 648 C CA . ASP A 1 83 ? -40.541 -8.812 27.776 1.00 95.25 83 ASP A CA 1
ATOM 649 C C . ASP A 1 83 ? -40.454 -9.965 28.801 1.00 95.25 83 ASP A C 1
ATOM 651 O O . ASP A 1 83 ? -40.969 -11.055 28.552 1.00 95.25 83 ASP A O 1
ATOM 655 N N . GLY A 1 84 ? -39.820 -9.739 29.958 1.00 94.94 84 GLY A N 1
ATOM 656 C CA . GLY A 1 84 ? -39.665 -10.731 31.026 1.00 94.94 84 GLY A CA 1
ATOM 657 C C . GLY A 1 84 ? -38.645 -11.841 30.745 1.00 94.94 84 GLY A C 1
ATOM 658 O O . GLY A 1 84 ? -38.476 -12.727 31.580 1.00 94.94 84 GLY A O 1
ATOM 659 N N . SER A 1 85 ? -37.930 -11.802 29.618 1.00 95.12 85 SER A N 1
ATOM 660 C CA . SER A 1 85 ? -36.958 -12.834 29.238 1.00 95.12 85 SER A CA 1
ATOM 661 C C . SER A 1 85 ? -35.572 -12.639 29.851 1.00 95.12 85 SER A C 1
ATOM 663 O O . SER A 1 85 ? -34.728 -13.519 29.714 1.00 95.12 85 SER A O 1
ATOM 665 N N . TRP A 1 86 ? -35.303 -11.523 30.542 1.00 95.06 86 TRP A N 1
ATOM 666 C CA . TRP A 1 86 ? -33.969 -11.186 31.063 1.00 95.06 86 TRP A CA 1
ATOM 667 C C . TRP A 1 86 ? -33.329 -12.299 31.908 1.00 95.06 86 TRP A C 1
ATOM 669 O O . TRP A 1 86 ? -32.121 -12.504 31.822 1.00 95.06 86 TRP A O 1
ATOM 679 N N . GLY A 1 87 ? -34.126 -13.048 32.679 1.00 93.44 87 GLY A N 1
ATOM 680 C CA . GLY A 1 87 ? -33.643 -14.178 33.484 1.00 93.44 87 GLY A CA 1
ATOM 681 C C . GLY A 1 87 ? -33.049 -15.332 32.666 1.00 93.44 87 GLY A C 1
ATOM 682 O O . GLY A 1 87 ? -32.249 -16.100 33.194 1.00 93.44 87 GLY A O 1
ATOM 683 N N . ASP A 1 88 ? -33.378 -15.422 31.374 1.00 94.56 88 ASP A N 1
ATOM 684 C CA . ASP A 1 88 ? -32.819 -16.411 30.452 1.00 94.56 88 ASP A CA 1
ATOM 685 C C . ASP A 1 88 ? -31.462 -15.987 29.876 1.00 94.56 88 ASP A C 1
ATOM 687 O O . ASP A 1 88 ? -30.865 -16.754 29.122 1.00 94.56 88 ASP A O 1
ATOM 691 N N . TRP A 1 89 ? -30.972 -14.776 30.152 1.00 94.38 89 TRP A N 1
ATOM 692 C CA . TRP A 1 89 ? -29.774 -14.234 29.512 1.00 94.38 89 TRP A CA 1
ATOM 693 C C . TRP A 1 89 ? -28.585 -14.149 30.467 1.00 94.38 89 TRP A C 1
ATOM 695 O O . TRP A 1 89 ? -28.627 -13.509 31.515 1.00 94.38 89 TRP A O 1
ATOM 705 N N . PHE A 1 90 ? -27.469 -14.730 30.038 1.00 92.44 90 PHE A N 1
ATOM 706 C CA . PHE A 1 90 ? -26.168 -14.610 30.680 1.00 92.44 90 PHE A CA 1
ATOM 707 C C . PHE A 1 90 ? -25.291 -13.681 29.848 1.00 92.44 90 PHE A C 1
ATOM 709 O O . PHE A 1 90 ? -24.873 -14.039 28.745 1.00 92.44 90 PHE A O 1
ATOM 716 N N . CYS A 1 91 ? -25.029 -12.485 30.370 1.00 92.31 91 CYS A N 1
ATOM 717 C CA . CYS A 1 91 ? -24.216 -11.476 29.701 1.00 92.31 91 CYS A CA 1
ATOM 718 C C . CYS A 1 91 ? -22.937 -11.185 30.488 1.00 92.31 91 CYS A C 1
ATOM 720 O O . CYS A 1 91 ? -22.999 -10.934 31.691 1.00 92.31 91 CYS A O 1
ATOM 722 N N . SER A 1 92 ? -21.792 -11.151 29.809 1.00 89.38 92 SER A N 1
ATOM 723 C CA . SER A 1 92 ? -20.509 -10.750 30.393 1.00 89.38 92 SER A CA 1
ATOM 724 C C . SER A 1 92 ? -19.839 -9.657 29.564 1.00 89.38 92 SER A C 1
ATOM 726 O O . SER A 1 92 ? -19.894 -9.658 28.330 1.00 89.38 92 SER A O 1
ATOM 728 N N . ALA A 1 93 ? -19.220 -8.698 30.255 1.00 86.38 93 ALA A N 1
ATOM 729 C CA . ALA A 1 93 ? -18.412 -7.678 29.606 1.00 86.38 93 ALA A CA 1
ATOM 730 C C . ALA A 1 93 ? -17.114 -8.307 29.076 1.00 86.38 93 ALA A C 1
ATOM 732 O O . ALA A 1 93 ? -16.490 -9.133 29.744 1.00 86.38 93 ALA A O 1
ATOM 733 N N . ARG A 1 94 ? -16.714 -7.913 27.869 1.00 80.69 94 ARG A N 1
ATOM 734 C CA . ARG A 1 94 ? -15.469 -8.331 27.218 1.00 80.69 94 ARG A CA 1
ATOM 735 C C . ARG A 1 94 ? -14.821 -7.148 26.498 1.00 80.69 94 ARG A C 1
ATOM 737 O O . ARG A 1 94 ? -15.538 -6.239 26.065 1.00 80.69 94 ARG A O 1
ATOM 744 N N . PRO A 1 95 ? -13.489 -7.162 26.309 1.00 74.06 95 PRO A N 1
ATOM 745 C CA . PRO A 1 95 ? -12.826 -6.206 25.435 1.00 74.06 95 PRO A CA 1
ATOM 746 C C . PRO A 1 95 ? -13.442 -6.241 24.032 1.00 74.06 95 PRO A C 1
ATOM 748 O O . PRO A 1 95 ? -13.569 -7.305 23.415 1.00 74.06 95 PRO A O 1
ATOM 751 N N . GLY A 1 96 ? -13.880 -5.072 23.575 1.00 73.88 96 GLY A N 1
ATOM 752 C CA . GLY A 1 96 ? -14.403 -4.826 22.241 1.00 73.88 96 GLY A CA 1
ATOM 753 C C . GLY A 1 96 ? -13.330 -4.294 21.296 1.00 73.88 96 GLY A C 1
ATOM 754 O O . GLY A 1 96 ? -12.149 -4.624 21.406 1.00 73.88 96 GLY A O 1
ATOM 755 N N . THR A 1 97 ? -13.746 -3.459 20.347 1.00 72.38 97 THR A N 1
ATOM 756 C CA . THR A 1 97 ? -12.842 -2.845 19.369 1.00 72.38 97 THR A CA 1
ATOM 757 C C . THR A 1 97 ? -11.904 -1.832 20.026 1.00 72.38 97 THR A C 1
ATOM 759 O O . THR A 1 97 ? -12.259 -1.156 20.997 1.00 72.38 97 THR A O 1
ATOM 762 N N . ILE A 1 98 ? -10.690 -1.704 19.486 1.00 72.94 98 ILE A N 1
ATOM 763 C CA . ILE A 1 98 ? -9.755 -0.653 19.893 1.00 72.94 98 ILE A CA 1
ATOM 764 C C . ILE A 1 98 ? -10.320 0.694 19.436 1.00 72.94 98 ILE A C 1
ATOM 766 O O . ILE A 1 98 ? -10.505 0.937 18.246 1.00 72.94 98 ILE A O 1
ATOM 770 N N . THR A 1 99 ? -10.576 1.578 20.393 1.00 79.25 99 THR A N 1
ATOM 771 C CA . THR A 1 99 ? -11.051 2.947 20.167 1.00 79.25 99 THR A CA 1
ATOM 772 C C . THR A 1 99 ? -9.942 3.982 20.318 1.00 79.25 99 THR A C 1
ATOM 774 O O . THR A 1 99 ? -10.180 5.159 20.065 1.00 79.25 99 THR A O 1
ATOM 777 N N . TYR A 1 100 ? -8.738 3.585 20.729 1.00 84.50 100 TYR A N 1
ATOM 778 C CA . TYR A 1 100 ? -7.537 4.418 20.687 1.00 84.50 100 TYR A CA 1
ATOM 779 C C . TYR A 1 100 ? -6.277 3.557 20.825 1.00 84.50 100 TYR A C 1
ATOM 781 O O . TYR A 1 100 ? -6.242 2.631 21.636 1.00 84.50 100 TYR A O 1
ATOM 789 N N . SER A 1 101 ? -5.229 3.910 20.083 1.00 84.44 101 SER A N 1
ATOM 790 C CA . SER A 1 101 ? -3.870 3.398 20.247 1.00 84.44 101 SER A CA 1
ATOM 791 C C . SER A 1 101 ? -2.862 4.542 20.134 1.00 84.44 101 SER A C 1
ATOM 793 O O . SER A 1 101 ? -2.839 5.272 19.137 1.00 84.44 101 SER A O 1
ATOM 795 N N . ARG A 1 102 ? -1.988 4.675 21.137 1.00 86.12 102 ARG A N 1
ATOM 796 C CA . ARG A 1 102 ? -0.897 5.660 21.128 1.00 86.12 102 ARG A CA 1
ATOM 797 C C . ARG A 1 102 ? 0.113 5.383 20.019 1.00 86.12 102 ARG A C 1
ATOM 799 O O . ARG A 1 102 ? 0.602 6.315 19.383 1.00 86.12 102 ARG A O 1
ATOM 806 N N . ASP A 1 103 ? 0.392 4.115 19.738 1.00 82.50 103 ASP A N 1
ATOM 807 C CA . ASP A 1 103 ? 1.283 3.726 18.642 1.00 82.50 103 ASP A CA 1
ATOM 808 C C . ASP A 1 103 ? 0.699 4.101 17.283 1.00 82.50 103 ASP A C 1
ATOM 810 O O . ASP A 1 103 ? 1.418 4.623 16.424 1.00 82.50 103 ASP A O 1
ATOM 814 N N . LEU A 1 104 ? -0.617 3.934 17.117 1.00 80.00 104 LEU A N 1
ATOM 815 C CA . LEU A 1 104 ? -1.321 4.393 15.926 1.00 80.00 104 LEU A CA 1
ATOM 816 C C . LEU A 1 104 ? -1.275 5.921 15.809 1.00 80.00 104 LEU A C 1
ATOM 818 O O . LEU A 1 104 ? -0.966 6.437 14.740 1.00 80.00 104 LEU A O 1
ATOM 822 N N . GLN A 1 105 ? -1.471 6.652 16.908 1.00 85.25 105 GLN A N 1
ATOM 823 C CA . GLN A 1 105 ? -1.344 8.112 16.927 1.00 85.25 105 GLN A CA 1
ATOM 824 C C . GLN A 1 105 ? 0.070 8.571 16.525 1.00 85.25 105 GLN A C 1
ATOM 826 O O . GLN A 1 105 ? 0.236 9.466 15.694 1.00 85.25 105 GLN A O 1
ATOM 831 N N . ARG A 1 106 ? 1.113 7.916 17.051 1.00 87.25 106 ARG A N 1
ATOM 832 C CA . ARG A 1 106 ? 2.513 8.156 16.660 1.00 87.25 106 ARG A CA 1
ATOM 833 C C . ARG A 1 106 ? 2.766 7.817 15.192 1.00 87.25 106 ARG A C 1
ATOM 835 O O . ARG A 1 106 ? 3.592 8.463 14.547 1.00 87.25 106 ARG A O 1
ATOM 842 N N . ALA A 1 107 ? 2.120 6.783 14.659 1.00 81.81 107 ALA A N 1
ATOM 843 C CA . ALA A 1 107 ? 2.200 6.447 13.242 1.00 81.81 107 ALA A CA 1
ATOM 844 C C . ALA A 1 107 ? 1.535 7.529 12.376 1.00 81.81 107 ALA A C 1
ATOM 846 O O . ALA A 1 107 ? 2.163 7.991 11.430 1.00 81.81 107 ALA A O 1
ATOM 847 N N . GLN A 1 108 ? 0.347 8.010 12.749 1.00 84.44 108 GLN A N 1
ATOM 848 C CA . GLN A 1 108 ? -0.364 9.096 12.058 1.00 84.44 108 GLN A CA 1
ATOM 849 C C . GLN A 1 108 ? 0.462 10.385 12.014 1.00 84.44 108 GLN A C 1
ATOM 851 O O . GLN A 1 108 ? 0.633 10.972 10.948 1.00 84.44 108 GLN A O 1
ATOM 856 N N . ARG A 1 109 ? 1.092 10.765 13.133 1.00 90.44 109 ARG A N 1
ATOM 857 C CA . ARG A 1 109 ? 2.032 11.896 13.162 1.00 90.44 109 ARG A CA 1
ATOM 858 C C . ARG A 1 109 ? 3.175 11.727 12.164 1.00 90.44 109 ARG A C 1
ATOM 860 O O . ARG A 1 109 ? 3.519 12.655 11.437 1.00 90.44 109 ARG A O 1
ATOM 867 N N . ARG A 1 110 ? 3.761 10.526 12.114 1.00 89.19 110 ARG A N 1
ATOM 868 C CA . ARG A 1 110 ? 4.848 10.191 11.180 1.00 89.19 110 ARG A CA 1
ATOM 869 C C . ARG A 1 110 ? 4.394 10.165 9.720 1.00 89.19 110 ARG A C 1
ATOM 871 O O . ARG A 1 110 ? 5.205 10.464 8.846 1.00 89.19 110 ARG A O 1
ATOM 878 N N . MET A 1 111 ? 3.140 9.800 9.454 1.00 86.62 111 MET A N 1
ATOM 879 C CA . MET A 1 111 ? 2.543 9.883 8.119 1.00 86.62 111 MET A CA 1
ATOM 880 C C . MET A 1 111 ? 2.460 11.344 7.679 1.00 86.62 111 MET A C 1
ATOM 882 O O . MET A 1 111 ? 2.978 11.684 6.624 1.00 86.62 111 MET A O 1
ATOM 886 N N . ASN A 1 112 ? 1.932 12.228 8.528 1.00 89.00 112 ASN A N 1
ATOM 887 C CA . ASN A 1 112 ? 1.837 13.657 8.220 1.00 89.00 112 ASN A CA 1
ATOM 888 C C . ASN A 1 112 ? 3.205 14.314 8.006 1.00 89.00 112 ASN A C 1
ATOM 890 O O . ASN A 1 112 ? 3.363 15.120 7.095 1.00 89.00 112 ASN A O 1
ATOM 894 N N . SER A 1 113 ? 4.215 13.952 8.805 1.00 89.75 113 SER A N 1
ATOM 895 C CA . SER A 1 113 ? 5.560 14.522 8.660 1.00 89.75 113 SER A CA 1
ATOM 896 C C . SER A 1 113 ? 6.290 14.070 7.391 1.00 89.75 113 SER A C 1
ATOM 898 O O . SER A 1 113 ? 7.228 14.734 6.968 1.00 89.75 113 SER A O 1
ATOM 900 N N . ASN A 1 114 ? 5.905 12.929 6.812 1.00 85.75 114 ASN A N 1
ATOM 901 C CA . ASN A 1 114 ? 6.537 12.343 5.624 1.00 85.75 114 ASN A CA 1
ATOM 902 C C . ASN A 1 114 ? 5.542 12.188 4.467 1.00 85.75 114 ASN A C 1
ATOM 904 O O . ASN A 1 114 ? 5.688 11.282 3.642 1.00 85.75 114 ASN A O 1
ATOM 908 N N . ALA A 1 115 ? 4.509 13.031 4.440 1.00 83.69 115 ALA A N 1
ATOM 909 C CA . ALA A 1 115 ? 3.424 12.894 3.490 1.00 83.69 115 ALA A CA 1
ATOM 910 C C . ALA A 1 115 ? 3.935 13.092 2.054 1.00 83.69 115 ALA A C 1
ATOM 912 O O . ALA A 1 115 ? 4.534 14.133 1.761 1.00 83.69 115 ALA A O 1
ATOM 913 N N . PRO A 1 116 ? 3.731 12.117 1.146 1.00 85.81 116 PRO A N 1
ATOM 914 C CA . PRO A 1 116 ? 4.036 12.332 -0.258 1.00 85.81 116 PRO A CA 1
ATOM 915 C C . PRO A 1 116 ? 3.104 13.400 -0.835 1.00 85.81 116 PRO A C 1
ATOM 917 O O . PRO A 1 116 ? 2.011 13.652 -0.319 1.00 85.81 116 PRO A O 1
ATOM 920 N N . PHE A 1 117 ? 3.537 14.023 -1.930 1.00 85.38 117 PHE A N 1
ATOM 921 C CA . PHE A 1 117 ? 2.732 15.025 -2.618 1.00 85.38 117 PHE A CA 1
ATOM 922 C C . PHE A 1 117 ? 1.348 14.462 -2.978 1.00 85.38 117 PHE A C 1
ATOM 924 O O . PHE A 1 117 ? 1.234 13.357 -3.506 1.00 85.38 117 PHE A O 1
ATOM 931 N N . GLY A 1 118 ? 0.301 15.230 -2.674 1.00 83.62 118 GLY A N 1
ATOM 932 C CA . GLY A 1 118 ? -1.090 14.847 -2.909 1.00 83.62 118 GLY A CA 1
ATOM 933 C C . GLY A 1 118 ? -1.736 14.008 -1.802 1.00 83.62 118 GLY A C 1
ATOM 934 O O . GLY A 1 118 ? -2.952 13.836 -1.844 1.00 83.62 118 GLY A O 1
ATOM 935 N N . ALA A 1 119 ? -0.985 13.516 -0.805 1.00 88.25 119 ALA A N 1
ATOM 936 C CA . ALA A 1 119 ? -1.573 12.766 0.306 1.00 88.25 119 ALA A CA 1
ATOM 937 C C . ALA A 1 119 ? -2.447 13.657 1.205 1.00 88.25 119 ALA A C 1
ATOM 939 O O . ALA A 1 119 ? -2.050 14.788 1.502 1.00 88.25 119 ALA A O 1
ATOM 940 N N . PRO A 1 120 ? -3.618 13.174 1.670 1.00 87.44 120 PRO A N 1
ATOM 941 C CA . PRO A 1 120 ? -4.427 13.922 2.620 1.00 87.44 120 PRO A CA 1
ATOM 942 C C . PRO A 1 120 ? -3.727 13.998 3.979 1.00 87.44 120 PRO A C 1
ATOM 944 O O . PRO A 1 120 ? -2.954 13.112 4.355 1.00 87.44 120 PRO A O 1
ATOM 947 N N . TYR A 1 121 ? -4.051 15.038 4.746 1.00 90.25 121 TYR A N 1
ATOM 948 C CA . TYR A 1 121 ? -3.689 15.086 6.157 1.00 90.25 121 TYR A CA 1
ATOM 949 C C . TYR A 1 121 ? -4.429 13.981 6.918 1.00 90.25 121 TYR A C 1
ATOM 951 O O . TYR A 1 121 ? -5.644 13.837 6.790 1.00 90.25 121 TYR A O 1
ATOM 959 N N . VAL A 1 122 ? -3.698 13.221 7.728 1.00 85.31 122 VAL A N 1
ATOM 960 C CA . VAL A 1 122 ? -4.230 12.124 8.535 1.00 85.31 122 VAL A CA 1
ATOM 961 C C . VAL A 1 122 ? -4.474 12.616 9.964 1.00 85.31 122 VAL A C 1
ATOM 963 O O . VAL A 1 122 ? -3.513 12.950 10.660 1.00 85.31 122 VAL A 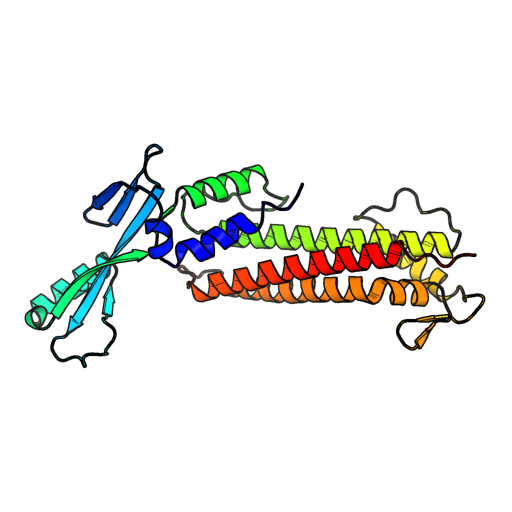O 1
ATOM 966 N N . PRO A 1 123 ? -5.720 12.630 10.464 1.00 85.44 123 PRO A N 1
ATOM 967 C CA . PRO A 1 123 ? -5.995 13.037 11.839 1.00 85.44 123 PRO A CA 1
ATOM 968 C C . PRO A 1 123 ? -5.272 12.151 12.870 1.00 85.44 123 PRO A C 1
ATOM 970 O O . PRO A 1 123 ? -5.449 10.934 12.879 1.00 85.44 123 PRO A O 1
ATOM 973 N N . GLU A 1 124 ? -4.507 12.756 13.787 1.00 90.81 124 GLU A N 1
ATOM 974 C CA . GLU A 1 124 ? -3.747 12.073 14.857 1.00 90.81 124 GLU A CA 1
ATOM 975 C C . GLU A 1 124 ? -4.642 11.605 16.023 1.00 90.81 124 GLU A C 1
ATOM 977 O O . GLU A 1 124 ? -4.433 11.942 17.191 1.00 90.81 124 GLU A O 1
ATOM 982 N N . THR A 1 125 ? -5.686 10.844 15.708 1.00 82.88 125 THR A N 1
ATOM 983 C CA . THR A 1 125 ? -6.722 10.410 16.658 1.00 82.88 125 THR A CA 1
ATOM 984 C C . THR A 1 125 ? -6.393 9.099 17.370 1.00 82.88 125 THR A C 1
ATOM 986 O O . THR A 1 125 ? -7.117 8.705 18.282 1.00 82.88 125 THR A O 1
ATOM 989 N N . GLY A 1 126 ? -5.344 8.386 16.948 1.00 78.75 126 GLY A N 1
ATOM 990 C CA . GLY A 1 126 ? -5.055 7.029 17.413 1.00 78.75 126 GLY A CA 1
ATOM 991 C C . GLY A 1 126 ? -6.116 6.008 16.994 1.00 78.75 126 GLY A C 1
ATOM 992 O O . GLY A 1 126 ? -6.205 4.942 17.601 1.00 78.75 126 GLY A O 1
ATOM 993 N N . ARG A 1 127 ? -6.932 6.331 15.982 1.00 79.25 127 ARG A N 1
ATOM 994 C CA . ARG A 1 127 ? -7.969 5.472 15.390 1.00 79.25 127 ARG A CA 1
ATOM 995 C C . ARG A 1 127 ? -7.737 5.323 13.896 1.00 79.25 127 ARG A C 1
ATOM 997 O O . ARG A 1 127 ? -7.298 6.272 13.256 1.00 79.25 127 ARG A O 1
ATOM 1004 N N . TYR A 1 128 ? -8.085 4.170 13.335 1.00 74.00 128 TYR A N 1
ATOM 1005 C CA . TYR A 1 128 ? -8.102 4.014 11.883 1.00 74.00 128 TYR A CA 1
ATOM 1006 C C . TYR A 1 128 ? -9.116 4.982 11.268 1.00 74.00 128 TYR A C 1
ATOM 1008 O O . TYR A 1 128 ? -10.233 5.113 11.769 1.00 74.00 128 TYR A O 1
ATOM 1016 N N . SER A 1 129 ? -8.718 5.659 10.194 1.00 75.62 129 SER A N 1
ATOM 1017 C CA . SER A 1 129 ? -9.561 6.620 9.483 1.00 75.62 129 SER A CA 1
ATOM 1018 C C . SER A 1 129 ? -9.444 6.436 7.970 1.00 75.62 129 SER A C 1
ATOM 1020 O O . SER A 1 129 ? -8.493 5.822 7.477 1.00 75.62 129 SER A O 1
ATOM 1022 N N . ALA A 1 130 ? -10.412 6.962 7.220 1.00 77.88 130 ALA A N 1
ATOM 1023 C CA . ALA A 1 130 ? -10.413 6.877 5.760 1.00 77.88 130 ALA A CA 1
ATOM 1024 C C . ALA A 1 130 ? -9.203 7.601 5.141 1.00 77.88 130 ALA A C 1
ATOM 1026 O O . ALA A 1 130 ? -8.637 7.134 4.154 1.00 77.88 130 ALA A O 1
ATOM 1027 N N . GLU A 1 131 ? -8.744 8.688 5.763 1.00 83.50 131 GLU A N 1
ATOM 1028 C CA . GLU A 1 131 ? -7.553 9.436 5.351 1.00 83.50 131 GLU A CA 1
ATOM 1029 C C . GLU A 1 131 ? -6.296 8.565 5.412 1.00 83.50 131 GLU A C 1
ATOM 1031 O O . GLU A 1 131 ? -5.420 8.706 4.564 1.00 83.50 131 GLU A O 1
ATOM 1036 N N . MET A 1 132 ? -6.213 7.613 6.351 1.00 82.06 132 MET A N 1
ATOM 1037 C CA . MET A 1 132 ? -5.101 6.657 6.392 1.00 82.06 132 MET A CA 1
ATOM 1038 C C . MET A 1 132 ? -5.096 5.716 5.186 1.00 82.06 132 MET A C 1
ATOM 1040 O O . MET A 1 132 ? -4.029 5.386 4.665 1.00 82.06 132 MET A O 1
ATOM 1044 N N . LEU A 1 133 ? -6.279 5.273 4.753 1.00 81.81 133 LEU A N 1
ATOM 1045 C CA . LEU A 1 133 ? -6.429 4.400 3.591 1.00 81.81 133 LEU A CA 1
ATOM 1046 C C . LEU A 1 133 ? -6.056 5.142 2.302 1.00 81.81 133 LEU A C 1
ATOM 1048 O O . LEU A 1 133 ? -5.297 4.624 1.485 1.00 81.81 133 LEU A O 1
ATOM 1052 N N . GLU A 1 134 ? -6.514 6.385 2.160 1.00 84.31 134 GLU A N 1
ATOM 1053 C CA . GLU A 1 134 ? -6.180 7.236 1.016 1.00 84.31 134 GLU A CA 1
ATOM 1054 C C . GLU A 1 134 ? -4.693 7.631 1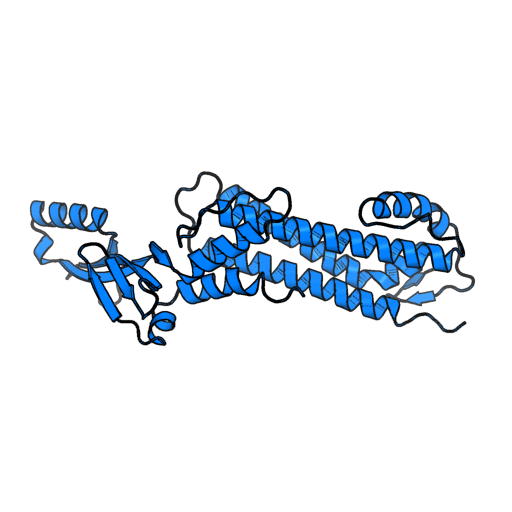.006 1.00 84.31 134 GLU A C 1
ATOM 1056 O O . GLU A 1 134 ? -4.044 7.584 -0.039 1.00 84.31 134 GLU A O 1
ATOM 1061 N N . TYR A 1 135 ? -4.110 7.934 2.170 1.00 87.44 135 TYR A N 1
ATOM 1062 C CA . TYR A 1 135 ? -2.668 8.140 2.310 1.00 87.44 135 TYR A CA 1
ATOM 1063 C C . TYR A 1 135 ? -1.883 6.921 1.808 1.00 87.44 135 TYR A C 1
ATOM 1065 O O . TYR A 1 135 ? -0.930 7.065 1.041 1.00 87.44 135 TYR A O 1
ATOM 1073 N N . ASN A 1 136 ? -2.286 5.710 2.214 1.00 85.12 136 ASN A N 1
ATOM 1074 C CA . ASN A 1 136 ? -1.628 4.475 1.789 1.00 85.12 136 ASN A CA 1
ATOM 1075 C C . ASN A 1 136 ? -1.699 4.303 0.264 1.00 85.12 136 ASN A C 1
ATOM 1077 O O . ASN A 1 136 ? -0.669 4.067 -0.370 1.00 85.12 136 ASN A O 1
ATOM 1081 N N . ARG A 1 137 ? -2.873 4.542 -0.337 1.00 88.94 137 ARG A N 1
ATOM 1082 C CA . ARG A 1 137 ? -3.051 4.528 -1.797 1.00 88.94 137 ARG A CA 1
ATOM 1083 C C . ARG A 1 137 ? -2.017 5.404 -2.502 1.00 88.94 137 ARG A C 1
ATOM 1085 O O . ARG A 1 137 ? -1.385 4.953 -3.450 1.00 88.94 137 ARG A O 1
ATOM 1092 N N . ILE A 1 138 ? -1.830 6.635 -2.031 1.00 90.19 138 ILE A N 1
ATOM 1093 C CA . ILE A 1 138 ? -0.935 7.620 -2.658 1.00 90.19 138 ILE A CA 1
ATOM 1094 C C . ILE A 1 138 ? 0.537 7.244 -2.465 1.00 90.19 138 ILE A C 1
ATOM 1096 O O . ILE A 1 138 ? 1.347 7.402 -3.381 1.00 90.19 138 ILE A O 1
ATOM 1100 N N . VAL A 1 139 ? 0.901 6.687 -1.306 1.00 89.56 139 VAL A N 1
ATOM 1101 C CA . VAL A 1 139 ? 2.245 6.130 -1.087 1.00 89.56 139 VAL A CA 1
ATOM 1102 C C . VAL A 1 139 ? 2.538 4.994 -2.068 1.00 89.56 139 VAL A C 1
ATOM 1104 O O . VAL A 1 139 ? 3.625 4.958 -2.649 1.00 89.56 139 VAL A O 1
ATOM 1107 N N . LEU A 1 140 ? 1.599 4.062 -2.252 1.00 90.50 140 LEU A N 1
ATOM 1108 C CA . LEU A 1 140 ? 1.758 2.942 -3.182 1.00 90.50 140 LEU A CA 1
ATOM 1109 C C . LEU A 1 140 ? 1.854 3.430 -4.632 1.00 90.50 140 LEU A C 1
ATOM 1111 O O . LEU A 1 140 ? 2.758 3.001 -5.347 1.00 90.50 140 LEU A O 1
ATOM 1115 N N . ASP A 1 141 ? 1.009 4.386 -5.019 1.00 92.06 141 ASP A N 1
ATOM 1116 C CA . ASP A 1 141 ? 1.042 5.031 -6.336 1.00 92.06 141 ASP A CA 1
ATOM 1117 C C . ASP A 1 141 ? 2.416 5.652 -6.622 1.00 92.06 141 ASP A C 1
ATOM 1119 O O . ASP A 1 141 ? 3.075 5.337 -7.611 1.00 92.06 141 ASP A O 1
ATOM 1123 N N . THR A 1 142 ? 2.918 6.453 -5.676 1.00 90.44 142 THR A N 1
ATOM 1124 C CA . THR A 1 142 ? 4.225 7.117 -5.776 1.00 90.44 142 THR A CA 1
ATOM 1125 C C . THR A 1 142 ? 5.362 6.104 -5.915 1.00 90.44 142 THR A C 1
ATOM 1127 O O . THR A 1 142 ? 6.305 6.320 -6.682 1.00 90.44 142 THR A O 1
ATOM 1130 N N . LYS A 1 143 ? 5.297 4.982 -5.185 1.00 90.69 143 LYS A N 1
ATOM 1131 C CA . LYS A 1 143 ? 6.291 3.904 -5.277 1.00 90.69 143 LYS A CA 1
ATOM 1132 C C . LYS A 1 143 ? 6.273 3.227 -6.644 1.00 90.69 143 LYS A C 1
ATOM 1134 O O . LYS A 1 143 ? 7.344 2.989 -7.197 1.00 90.69 143 LYS A O 1
ATOM 1139 N N . ILE A 1 144 ? 5.092 2.922 -7.175 1.00 92.56 144 ILE A N 1
ATOM 1140 C CA . ILE A 1 144 ? 4.937 2.291 -8.491 1.00 92.56 144 ILE A CA 1
ATOM 1141 C C . ILE A 1 144 ? 5.419 3.236 -9.582 1.00 92.56 144 ILE A C 1
ATOM 1143 O O . ILE A 1 144 ? 6.259 2.844 -10.391 1.00 92.56 144 ILE A O 1
ATOM 1147 N N . PHE A 1 145 ? 4.981 4.495 -9.543 1.00 91.19 145 PHE A N 1
ATOM 1148 C CA . PHE A 1 145 ? 5.433 5.533 -10.463 1.00 91.19 145 PHE A CA 1
ATOM 1149 C C . PHE A 1 145 ? 6.960 5.667 -10.448 1.00 91.19 145 PHE A C 1
ATOM 1151 O O . PHE A 1 145 ? 7.608 5.617 -11.492 1.00 91.19 145 PHE A O 1
ATOM 1158 N N . THR A 1 146 ? 7.554 5.745 -9.254 1.00 89.75 146 THR A N 1
ATOM 1159 C CA . THR A 1 146 ? 9.010 5.812 -9.080 1.00 89.75 146 THR A CA 1
ATOM 1160 C C . THR A 1 146 ? 9.706 4.583 -9.662 1.00 89.75 146 THR A C 1
ATOM 1162 O O . THR A 1 146 ? 10.651 4.721 -10.435 1.00 89.75 146 THR A O 1
ATOM 1165 N N . ALA A 1 147 ? 9.232 3.379 -9.332 1.00 91.69 147 ALA A N 1
ATOM 1166 C CA . ALA A 1 147 ? 9.841 2.131 -9.781 1.00 91.69 147 ALA A CA 1
ATOM 1167 C C . ALA A 1 147 ? 9.744 1.947 -11.306 1.00 91.69 147 ALA A C 1
ATOM 1169 O O . ALA A 1 147 ? 10.696 1.472 -11.936 1.00 91.69 147 ALA A O 1
ATOM 1170 N N . ARG A 1 148 ? 8.622 2.363 -11.907 1.00 92.94 148 ARG A N 1
ATOM 1171 C CA . ARG A 1 148 ? 8.418 2.371 -13.358 1.00 92.94 148 ARG A CA 1
ATOM 1172 C C . ARG A 1 148 ? 9.308 3.404 -14.045 1.00 92.94 148 ARG A C 1
ATOM 1174 O O . ARG A 1 148 ? 9.940 3.069 -15.046 1.00 92.94 148 ARG A O 1
ATOM 1181 N N . GLY A 1 149 ? 9.419 4.611 -13.491 1.00 89.25 149 GLY A N 1
ATOM 1182 C CA . GLY A 1 149 ? 10.348 5.635 -13.972 1.00 89.25 149 GLY A CA 1
ATOM 1183 C C . GLY A 1 149 ? 11.799 5.150 -13.930 1.00 89.25 149 GLY A C 1
ATOM 1184 O O . GLY A 1 149 ? 12.503 5.217 -14.933 1.00 89.25 149 GLY A O 1
ATOM 1185 N N . ASP A 1 150 ? 12.229 4.551 -12.817 1.00 89.62 150 ASP A N 1
ATOM 1186 C CA . ASP A 1 150 ? 13.576 3.979 -12.675 1.00 89.62 150 ASP A CA 1
ATOM 1187 C C . ASP A 1 150 ? 13.833 2.838 -13.676 1.00 89.62 150 ASP A C 1
ATOM 1189 O O . ASP A 1 150 ? 14.961 2.650 -14.138 1.00 89.62 150 ASP A O 1
ATOM 1193 N N . TYR A 1 151 ? 12.806 2.051 -14.020 1.00 92.00 151 TYR A N 1
ATOM 1194 C CA . TYR A 1 151 ? 12.896 1.044 -15.083 1.00 92.00 151 TYR A CA 1
ATOM 1195 C C . TYR A 1 151 ? 13.106 1.690 -16.450 1.00 92.00 151 TYR A C 1
ATOM 1197 O O . TYR A 1 151 ? 13.999 1.268 -17.180 1.00 92.00 151 TYR A O 1
ATOM 1205 N N . GLN A 1 152 ? 12.334 2.726 -16.782 1.00 90.94 152 GLN A N 1
ATOM 1206 C CA . GLN A 1 152 ? 12.453 3.423 -18.063 1.00 90.94 152 GLN A CA 1
ATOM 1207 C C . GLN A 1 152 ? 13.817 4.101 -18.212 1.00 90.94 152 GLN A C 1
ATOM 1209 O O . GLN A 1 152 ? 14.433 3.981 -19.267 1.00 90.94 152 GLN A O 1
ATOM 1214 N N . VAL A 1 153 ? 14.326 4.744 -17.156 1.00 88.50 153 VAL A N 1
ATOM 1215 C CA . VAL A 1 153 ? 15.672 5.341 -17.141 1.00 88.50 153 VAL A CA 1
ATOM 1216 C C . VAL A 1 153 ? 16.737 4.276 -17.423 1.00 88.50 153 VAL A C 1
ATOM 1218 O O . VAL A 1 153 ? 17.591 4.470 -18.289 1.00 88.50 153 VAL A O 1
ATOM 1221 N N . ALA A 1 154 ? 16.670 3.129 -16.739 1.00 88.75 154 ALA A N 1
ATOM 1222 C CA . ALA A 1 154 ? 17.610 2.030 -16.955 1.00 88.75 154 ALA A CA 1
ATOM 1223 C C . ALA A 1 154 ? 17.513 1.452 -18.378 1.00 88.75 154 ALA A C 1
ATOM 1225 O O . ALA A 1 154 ? 18.539 1.201 -19.008 1.00 88.75 154 ALA A O 1
ATOM 1226 N N . PHE A 1 155 ? 16.296 1.299 -18.905 1.00 90.62 155 PHE A N 1
ATOM 1227 C CA . PHE A 1 155 ? 16.058 0.813 -20.264 1.00 90.62 155 PHE A C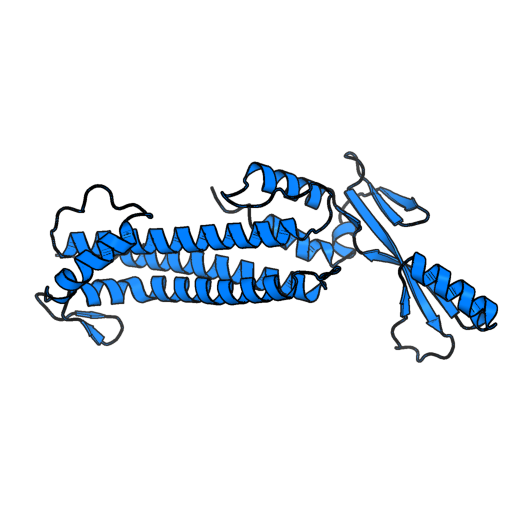A 1
ATOM 1228 C C . PHE A 1 155 ? 16.651 1.763 -21.308 1.00 90.62 155 PHE A C 1
ATOM 1230 O O . PHE A 1 155 ? 17.376 1.331 -22.203 1.00 90.62 155 PHE A O 1
ATOM 1237 N N . VAL A 1 156 ? 16.388 3.067 -21.172 1.00 89.50 156 VAL A N 1
ATOM 1238 C CA . VAL A 1 156 ? 16.952 4.110 -22.039 1.00 89.50 156 VAL A CA 1
ATOM 1239 C C . VAL A 1 156 ? 18.475 4.088 -21.982 1.00 89.50 156 VAL A C 1
ATOM 1241 O O . VAL A 1 156 ? 19.100 4.089 -23.035 1.00 89.50 156 VAL A O 1
ATOM 1244 N N . SER A 1 157 ? 19.067 3.999 -20.788 1.00 87.44 157 SER A N 1
ATOM 1245 C CA . SER A 1 157 ? 20.524 3.939 -20.613 1.00 87.44 157 SER A CA 1
ATOM 1246 C C . SER A 1 157 ? 21.153 2.758 -21.369 1.00 87.44 157 SER A C 1
ATOM 1248 O O . SER A 1 157 ? 22.115 2.937 -22.124 1.00 87.44 157 SER A O 1
ATOM 1250 N N . GLN A 1 158 ? 20.563 1.561 -21.252 1.00 87.94 158 GLN A N 1
ATOM 1251 C CA . GLN A 1 158 ? 21.021 0.379 -21.992 1.00 87.94 158 GLN A CA 1
ATOM 1252 C C . GLN A 1 158 ? 20.861 0.549 -23.508 1.00 87.94 158 GLN A C 1
ATOM 1254 O O . GLN A 1 158 ? 21.786 0.229 -24.257 1.00 87.94 158 GLN A O 1
ATOM 1259 N N . LEU A 1 159 ? 19.732 1.101 -23.969 1.00 88.88 159 LEU A N 1
ATOM 1260 C CA . LEU A 1 159 ? 19.521 1.394 -25.388 1.00 88.88 159 LEU A CA 1
ATOM 1261 C C . LEU A 1 159 ? 20.557 2.381 -25.930 1.00 88.88 159 LEU A C 1
ATOM 1263 O O . LEU A 1 159 ? 21.152 2.115 -26.970 1.00 88.88 159 LEU A O 1
ATOM 1267 N N . THR A 1 160 ? 20.795 3.501 -25.243 1.00 85.88 160 THR A N 1
ATOM 1268 C CA . THR A 1 160 ? 21.753 4.523 -25.691 1.00 85.88 160 THR A CA 1
ATOM 1269 C C . THR A 1 160 ? 23.173 3.976 -25.756 1.00 85.88 160 THR A C 1
ATOM 1271 O O . THR A 1 160 ? 23.877 4.239 -26.729 1.00 85.88 160 THR A O 1
ATOM 1274 N N . SER A 1 161 ? 23.557 3.145 -24.779 1.00 85.50 161 SER A N 1
ATOM 1275 C CA . SER A 1 161 ? 24.861 2.475 -24.756 1.00 85.50 161 SER A CA 1
ATOM 1276 C C . SER A 1 161 ? 25.050 1.568 -25.977 1.00 85.50 161 SER A C 1
ATOM 1278 O O . SER A 1 161 ? 26.017 1.716 -26.724 1.00 85.50 161 SER A O 1
ATOM 1280 N N . LEU A 1 162 ? 24.080 0.691 -26.259 1.00 85.94 162 LEU A N 1
ATOM 1281 C CA . LEU A 1 162 ? 24.152 -0.247 -27.387 1.00 85.94 162 LEU A CA 1
ATOM 1282 C C . LEU A 1 162 ? 24.016 0.432 -28.756 1.00 85.94 162 LEU A C 1
ATOM 1284 O O . LEU A 1 162 ? 24.591 -0.031 -29.739 1.00 85.94 162 LEU A O 1
ATOM 1288 N N . LEU A 1 163 ? 23.276 1.539 -28.830 1.00 85.94 163 LEU A N 1
ATOM 1289 C CA . LEU A 1 163 ? 23.181 2.363 -30.034 1.00 85.94 163 LEU A CA 1
ATOM 1290 C C . LEU A 1 163 ? 24.419 3.243 -30.257 1.00 85.94 163 LEU A C 1
ATOM 1292 O O . LEU A 1 163 ? 24.555 3.810 -31.341 1.00 85.94 163 LEU A O 1
ATOM 1296 N N . ARG A 1 164 ? 25.322 3.342 -29.267 1.00 81.38 164 ARG A N 1
ATOM 1297 C CA . ARG A 1 164 ? 26.460 4.279 -29.244 1.00 81.38 164 ARG A CA 1
ATOM 1298 C C . ARG A 1 164 ? 26.026 5.733 -29.466 1.00 81.38 164 ARG A C 1
ATOM 1300 O O . ARG A 1 164 ? 26.765 6.531 -30.040 1.00 81.38 164 ARG A O 1
ATOM 1307 N N . GLU A 1 165 ? 24.817 6.076 -29.028 1.00 73.50 165 GLU A N 1
ATOM 1308 C CA . GLU A 1 165 ? 24.327 7.452 -29.041 1.00 73.50 165 GLU A CA 1
ATOM 1309 C C . GLU A 1 165 ? 24.744 8.130 -27.734 1.00 73.50 165 GLU A C 1
ATOM 1311 O O . GLU A 1 165 ? 24.690 7.520 -26.662 1.00 73.50 165 GLU A O 1
ATOM 1316 N N . ALA A 1 166 ? 25.151 9.402 -27.805 1.00 65.94 166 ALA A N 1
ATOM 1317 C CA . ALA A 1 166 ? 25.299 10.195 -26.593 1.00 65.94 166 ALA A CA 1
ATOM 1318 C C . ALA A 1 166 ? 23.950 10.172 -25.854 1.00 65.94 166 ALA A C 1
ATOM 1320 O O . ALA A 1 166 ? 22.923 10.439 -26.492 1.00 65.94 166 ALA A O 1
ATOM 1321 N N . PRO A 1 167 ? 23.913 9.828 -24.553 1.00 61.34 167 PRO A N 1
ATOM 1322 C CA . PRO A 1 167 ? 22.660 9.833 -23.824 1.00 61.34 167 PRO A CA 1
ATOM 1323 C C . PRO A 1 167 ? 22.043 11.235 -23.949 1.00 61.34 167 PRO A C 1
ATOM 1325 O O . PRO A 1 167 ? 22.766 12.226 -23.795 1.00 61.34 167 PRO A O 1
ATOM 1328 N N . PRO A 1 168 ? 20.741 11.354 -24.270 1.00 60.25 168 PRO A N 1
ATOM 1329 C CA . PRO A 1 168 ? 20.087 12.654 -24.300 1.00 60.25 168 PRO A CA 1
ATOM 1330 C C . PRO A 1 168 ? 20.303 13.349 -22.954 1.00 60.25 168 PRO A C 1
ATOM 1332 O O . PRO A 1 168 ? 20.355 12.680 -21.918 1.00 60.25 168 PRO A O 1
ATOM 1335 N N . ALA A 1 169 ? 20.477 14.675 -22.982 1.00 57.59 169 ALA A N 1
ATOM 1336 C CA . ALA A 1 169 ? 20.787 15.475 -21.799 1.00 57.59 169 ALA A CA 1
ATOM 1337 C C . ALA A 1 169 ? 19.873 15.079 -20.625 1.00 57.59 169 ALA A C 1
ATOM 1339 O O . ALA A 1 169 ? 18.658 15.226 -20.707 1.00 57.59 169 ALA A O 1
ATOM 1340 N N . THR A 1 170 ? 20.491 14.514 -19.584 1.00 66.88 170 THR A N 1
ATOM 1341 C CA . THR A 1 170 ? 19.897 13.997 -18.342 1.00 66.88 170 THR A CA 1
ATOM 1342 C C . THR A 1 170 ? 18.568 13.246 -18.527 1.00 66.88 170 THR A C 1
ATOM 1344 O O . THR A 1 170 ? 17.480 13.822 -18.466 1.00 66.88 170 THR A O 1
ATOM 1347 N N . VAL A 1 171 ? 18.640 11.921 -18.679 1.00 73.56 171 VAL A N 1
ATOM 1348 C CA . VAL A 1 171 ? 17.456 11.052 -18.584 1.00 73.56 171 VAL A CA 1
ATOM 1349 C C . VAL A 1 171 ? 16.943 11.081 -17.139 1.00 73.56 171 VAL A C 1
ATOM 1351 O O . VAL A 1 171 ? 17.628 10.638 -16.217 1.00 73.56 171 VAL A O 1
ATOM 1354 N N . THR A 1 172 ? 15.743 11.615 -16.935 1.00 80.44 172 THR A N 1
ATOM 1355 C CA . THR A 1 172 ? 15.040 11.686 -15.649 1.00 80.44 172 THR A CA 1
ATOM 1356 C C . THR A 1 172 ? 13.776 10.833 -15.691 1.00 80.44 172 THR A C 1
ATOM 1358 O O . THR A 1 172 ? 13.339 10.388 -16.750 1.00 80.44 172 THR A O 1
ATOM 1361 N N . ARG A 1 173 ? 13.140 10.615 -14.535 1.00 79.56 173 ARG A N 1
ATOM 1362 C CA . ARG A 1 173 ? 11.859 9.888 -14.465 1.00 79.56 173 ARG A CA 1
ATOM 1363 C C . ARG A 1 173 ? 10.763 10.547 -15.306 1.00 79.56 173 ARG A C 1
ATOM 1365 O O . ARG A 1 173 ? 9.953 9.840 -15.893 1.00 79.56 173 ARG A O 1
ATOM 1372 N N . ASP A 1 174 ? 10.785 11.874 -15.404 1.00 77.69 174 ASP A N 1
ATOM 1373 C CA . ASP A 1 174 ? 9.731 12.656 -16.056 1.00 77.69 174 ASP A CA 1
ATOM 1374 C C . ASP A 1 174 ? 9.830 12.628 -17.589 1.00 77.69 174 ASP A C 1
ATOM 1376 O O . ASP A 1 174 ? 8.819 12.752 -18.278 1.00 77.69 174 ASP A O 1
ATOM 1380 N N . ASN A 1 175 ? 11.037 12.438 -18.141 1.00 82.06 175 ASN A N 1
ATOM 1381 C CA . ASN A 1 175 ? 11.272 12.420 -19.589 1.00 82.06 175 ASN A CA 1
ATOM 1382 C C . ASN A 1 175 ? 11.614 11.024 -20.151 1.00 82.06 175 ASN A C 1
ATOM 1384 O O . ASN A 1 175 ? 11.550 10.832 -21.370 1.00 82.06 175 ASN A O 1
ATOM 1388 N N . ALA A 1 176 ? 11.916 10.031 -19.302 1.00 83.06 176 ALA A N 1
ATOM 1389 C CA . ALA A 1 176 ? 12.362 8.705 -19.737 1.00 83.06 176 ALA A CA 1
ATOM 1390 C C . ALA A 1 176 ? 11.354 7.997 -20.652 1.00 83.06 176 ALA A C 1
ATOM 1392 O O . ALA A 1 176 ? 11.760 7.378 -21.632 1.00 83.06 176 ALA A O 1
ATOM 1393 N N . GLY A 1 177 ? 10.046 8.119 -20.399 1.00 83.19 177 GLY A N 1
ATOM 1394 C CA . GLY A 1 177 ? 9.016 7.535 -21.267 1.00 83.19 177 GLY A CA 1
ATOM 1395 C C . GLY A 1 177 ? 8.989 8.136 -22.681 1.00 83.19 177 GLY A C 1
ATOM 1396 O O . GLY A 1 177 ? 8.846 7.409 -23.670 1.00 83.19 177 GLY A O 1
ATOM 1397 N N . GLN A 1 178 ? 9.180 9.453 -22.799 1.00 84.56 178 GLN A N 1
ATOM 1398 C CA . GLN A 1 178 ? 9.239 10.140 -24.096 1.00 84.56 178 GLN A CA 1
ATOM 1399 C C . GLN A 1 178 ? 10.515 9.767 -24.860 1.00 84.56 178 GLN A C 1
ATOM 1401 O O . GLN A 1 178 ? 10.455 9.435 -26.044 1.00 84.56 178 GLN A O 1
ATOM 1406 N N . ILE A 1 179 ? 11.657 9.750 -24.169 1.00 84.50 179 ILE A N 1
ATOM 1407 C CA . ILE A 1 179 ? 12.951 9.361 -24.742 1.00 84.50 179 ILE A CA 1
ATOM 1408 C C . ILE A 1 179 ? 12.938 7.891 -25.178 1.00 84.50 179 ILE A C 1
ATOM 1410 O O . ILE A 1 179 ? 13.385 7.558 -26.273 1.00 84.50 179 ILE A O 1
ATOM 1414 N N . LEU A 1 180 ? 12.378 6.995 -24.364 1.00 85.88 180 LEU A N 1
ATOM 1415 C CA . LEU A 1 180 ? 12.223 5.588 -24.729 1.00 85.88 180 LEU A CA 1
ATOM 1416 C C . LEU A 1 180 ? 11.417 5.434 -26.024 1.00 85.88 180 LEU A C 1
ATOM 1418 O O . LEU A 1 180 ? 11.776 4.636 -26.890 1.00 85.88 180 LEU A O 1
ATOM 1422 N N . SER A 1 181 ? 10.350 6.221 -26.177 1.00 85.19 181 SER A N 1
ATOM 1423 C CA . SER A 1 181 ? 9.499 6.190 -27.368 1.00 85.19 181 SER A CA 1
ATOM 1424 C C . SER A 1 181 ? 10.248 6.630 -28.632 1.00 85.19 181 SER A C 1
ATOM 1426 O O . SER A 1 181 ? 10.058 6.021 -29.684 1.00 85.19 181 SER A O 1
ATOM 1428 N N . SER A 1 182 ? 11.139 7.626 -28.537 1.00 84.50 182 SER A N 1
ATOM 1429 C CA . SER A 1 182 ? 11.945 8.089 -29.678 1.00 84.50 182 SER A CA 1
ATOM 1430 C C . SER A 1 182 ? 13.088 7.131 -30.036 1.00 84.50 182 SER A C 1
ATOM 1432 O O . SER A 1 182 ? 13.410 6.962 -31.214 1.00 84.50 182 SER A O 1
ATOM 1434 N N . LEU A 1 183 ? 13.667 6.447 -29.044 1.00 86.06 183 LEU A N 1
ATOM 1435 C CA . LEU A 1 183 ? 14.730 5.461 -29.256 1.00 86.06 183 LEU A CA 1
ATOM 1436 C C . LEU A 1 183 ? 14.208 4.115 -29.765 1.00 86.06 183 LEU A C 1
ATOM 1438 O O . LEU A 1 183 ? 14.940 3.405 -30.453 1.00 86.06 183 LEU A O 1
ATOM 1442 N N . LYS A 1 184 ? 12.952 3.760 -29.471 1.00 88.75 184 LYS A N 1
ATOM 1443 C CA . LYS A 1 184 ? 12.374 2.450 -29.805 1.00 88.75 184 LYS A CA 1
ATOM 1444 C C . LYS A 1 184 ? 12.522 2.090 -31.284 1.00 88.75 184 LYS A C 1
ATOM 1446 O O . LYS A 1 184 ? 12.993 1.000 -31.597 1.00 88.75 184 LYS A O 1
ATOM 1451 N N . ALA A 1 185 ? 12.151 2.996 -32.191 1.00 88.00 185 ALA A N 1
ATOM 1452 C CA . ALA A 1 185 ? 12.221 2.736 -33.631 1.00 88.00 185 ALA A CA 1
ATOM 1453 C C . ALA A 1 185 ? 13.669 2.550 -34.114 1.00 88.00 185 ALA A C 1
ATOM 1455 O O . ALA A 1 185 ? 13.956 1.628 -34.876 1.00 88.00 185 ALA A O 1
ATOM 1456 N N . LYS A 1 186 ? 14.597 3.376 -33.616 1.00 87.31 186 LYS A N 1
ATOM 1457 C CA . LYS A 1 186 ? 16.028 3.264 -33.929 1.00 87.31 186 LYS A CA 1
ATOM 1458 C C . LYS A 1 186 ? 16.622 1.948 -33.418 1.00 87.31 186 LYS A C 1
ATOM 1460 O O . LYS A 1 186 ? 17.313 1.253 -34.157 1.00 87.31 186 LYS A O 1
ATOM 1465 N N . ALA A 1 187 ? 16.315 1.588 -32.173 1.00 88.31 187 ALA A N 1
ATOM 1466 C CA . ALA A 1 187 ? 16.769 0.355 -31.537 1.00 88.31 187 ALA A CA 1
ATOM 1467 C C . ALA A 1 187 ? 16.222 -0.905 -32.218 1.00 88.31 187 ALA A C 1
ATOM 1469 O O . ALA A 1 187 ? 16.945 -1.889 -32.347 1.00 88.31 187 ALA A O 1
ATOM 1470 N N . ALA A 1 188 ? 14.973 -0.873 -32.688 1.00 90.00 188 ALA A N 1
ATOM 1471 C CA . ALA A 1 188 ? 14.383 -1.976 -33.442 1.00 90.00 188 ALA A CA 1
ATOM 1472 C C . ALA A 1 188 ? 14.997 -2.120 -34.848 1.00 90.00 188 ALA A C 1
ATOM 1474 O O . ALA A 1 188 ? 15.127 -3.231 -35.355 1.00 90.00 188 ALA A O 1
ATOM 1475 N N . ALA A 1 189 ? 15.403 -1.010 -35.475 1.00 89.88 189 ALA A N 1
ATOM 1476 C CA . ALA A 1 189 ? 16.054 -1.020 -36.786 1.00 89.88 189 ALA A CA 1
ATOM 1477 C C . ALA A 1 189 ? 17.524 -1.474 -36.727 1.00 89.88 189 ALA A C 1
ATOM 1479 O O . ALA A 1 189 ? 18.045 -2.031 -37.697 1.00 89.88 189 ALA A O 1
ATOM 1480 N N . LYS A 1 190 ? 18.210 -1.248 -35.600 1.00 89.25 190 LYS A N 1
ATOM 1481 C CA . LYS A 1 190 ? 19.601 -1.664 -35.413 1.00 89.25 190 LYS A CA 1
ATOM 1482 C C . LYS A 1 190 ? 19.676 -3.168 -35.156 1.00 89.25 190 LYS A C 1
ATOM 1484 O O . LYS A 1 190 ? 19.411 -3.637 -34.048 1.00 89.25 190 LYS A O 1
ATOM 1489 N N . ARG A 1 191 ? 20.086 -3.914 -36.184 1.00 89.12 191 ARG A N 1
ATOM 1490 C CA . ARG A 1 191 ? 20.413 -5.335 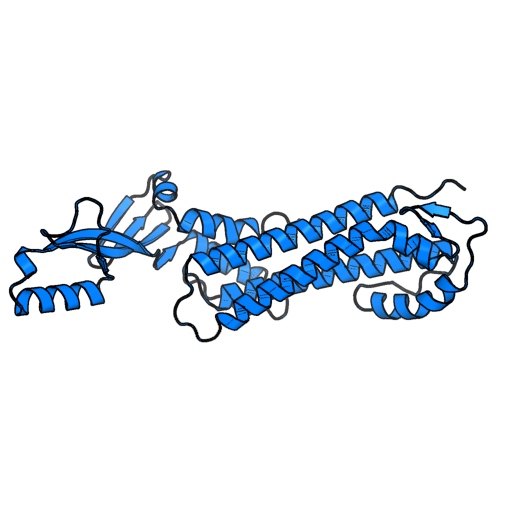-36.048 1.00 89.12 191 ARG A CA 1
ATOM 1491 C C . ARG A 1 191 ? 21.656 -5.538 -35.189 1.00 89.12 191 ARG A C 1
ATOM 1493 O O . ARG A 1 191 ? 22.575 -4.718 -35.220 1.00 89.12 191 ARG A O 1
ATOM 1500 N N . LEU A 1 192 ? 21.652 -6.630 -34.438 1.00 82.50 192 LEU A N 1
ATOM 1501 C CA . LEU A 1 192 ? 22.838 -7.135 -33.762 1.00 82.50 192 LEU A CA 1
ATOM 1502 C C . LEU A 1 192 ? 23.759 -7.780 -34.796 1.00 82.50 192 LEU A C 1
ATOM 1504 O O . LEU A 1 192 ? 23.290 -8.405 -35.747 1.00 82.50 192 LEU A O 1
ATOM 1508 N N . ASP A 1 193 ? 25.067 -7.655 -34.594 1.00 78.12 193 ASP A N 1
ATOM 1509 C CA . ASP A 1 193 ? 26.057 -8.245 -35.502 1.00 78.12 193 ASP A CA 1
ATOM 1510 C C . ASP A 1 193 ? 25.989 -9.780 -35.498 1.00 78.12 193 ASP A C 1
ATOM 1512 O O . ASP A 1 193 ? 26.341 -10.431 -36.484 1.00 78.12 193 ASP A O 1
ATOM 1516 N N . ARG A 1 194 ? 25.505 -10.366 -34.395 1.00 77.25 194 ARG A N 1
ATOM 1517 C CA . ARG A 1 194 ? 25.174 -11.785 -34.283 1.00 77.25 194 ARG A CA 1
ATOM 1518 C C . ARG A 1 194 ? 23.844 -11.960 -33.550 1.00 77.25 194 ARG A C 1
ATOM 1520 O O . ARG A 1 194 ? 23.637 -11.283 -32.539 1.00 77.25 194 ARG A O 1
ATOM 1527 N N . PRO A 1 195 ? 22.972 -12.867 -34.020 1.00 75.25 195 PRO A N 1
ATOM 1528 C CA . PRO A 1 195 ? 21.780 -13.245 -33.280 1.00 75.25 195 PRO A CA 1
ATOM 1529 C C . PRO A 1 195 ? 22.173 -13.781 -31.905 1.00 75.25 195 PRO A C 1
ATOM 1531 O O . PRO A 1 195 ? 23.136 -14.541 -31.781 1.00 75.25 195 PRO A O 1
ATOM 1534 N N . PHE A 1 196 ? 21.445 -13.365 -30.875 1.00 77.44 196 PHE A N 1
ATOM 1535 C CA . PHE A 1 196 ? 21.745 -13.747 -29.503 1.00 77.44 196 PHE A CA 1
ATOM 1536 C C . PHE A 1 196 ? 20.626 -14.638 -28.966 1.00 77.44 196 PHE A C 1
ATOM 1538 O O . PHE A 1 196 ? 19.459 -14.252 -28.984 1.00 77.44 196 PHE A O 1
ATOM 1545 N N . GLU A 1 197 ? 20.964 -15.847 -28.521 1.00 77.25 197 GLU A N 1
ATOM 1546 C CA . GLU A 1 197 ? 20.003 -16.750 -27.888 1.00 77.25 197 GLU A CA 1
ATOM 1547 C C . GLU A 1 197 ? 19.934 -16.451 -26.392 1.00 77.25 197 GLU A C 1
ATOM 1549 O O . GLU A 1 197 ? 20.799 -16.833 -25.606 1.00 77.25 197 GLU A O 1
ATOM 1554 N N . MET A 1 198 ? 18.891 -15.728 -25.993 1.00 71.81 198 MET A N 1
ATOM 1555 C CA . MET A 1 198 ? 18.606 -15.404 -24.597 1.00 71.81 198 MET A CA 1
ATOM 1556 C C . MET A 1 198 ? 17.093 -15.296 -24.422 1.00 71.81 198 MET A C 1
ATOM 1558 O O . MET A 1 198 ? 16.360 -15.020 -25.368 1.00 71.81 198 MET A O 1
ATOM 1562 N N . CYS A 1 199 ? 16.591 -15.569 -23.217 1.00 72.06 199 CYS A N 1
ATOM 1563 C CA . CYS A 1 199 ? 15.150 -15.653 -22.946 1.00 72.06 199 CYS A CA 1
ATOM 1564 C C . CYS A 1 199 ? 14.404 -16.725 -23.771 1.00 72.06 199 CYS A C 1
ATOM 1566 O O . CYS A 1 199 ? 13.210 -16.581 -24.025 1.00 72.06 199 CYS A O 1
ATOM 1568 N N . GLY A 1 200 ? 15.093 -17.792 -24.200 1.00 79.31 200 GLY A N 1
ATOM 1569 C CA . GLY A 1 200 ? 14.486 -18.917 -24.925 1.00 79.31 200 GLY A CA 1
ATOM 1570 C C . GLY A 1 200 ? 14.127 -18.633 -26.388 1.00 79.31 200 GLY A C 1
ATOM 1571 O O . GLY A 1 200 ? 13.398 -19.417 -26.989 1.00 79.31 200 GLY A O 1
ATOM 1572 N N . ARG A 1 201 ? 14.615 -17.525 -26.963 1.00 83.19 201 ARG A N 1
ATOM 1573 C CA . ARG A 1 201 ? 14.458 -17.187 -28.384 1.00 83.19 201 ARG A CA 1
ATOM 1574 C C . ARG A 1 201 ? 15.704 -16.495 -28.927 1.00 83.19 201 ARG A C 1
ATOM 1576 O O . ARG A 1 201 ? 16.468 -15.897 -28.173 1.00 83.19 201 ARG A O 1
ATOM 1583 N N . THR A 1 202 ? 15.865 -16.520 -30.242 1.00 84.88 202 THR A N 1
ATOM 1584 C CA . THR A 1 202 ? 16.844 -15.684 -30.933 1.00 84.88 202 THR A CA 1
ATOM 1585 C C . THR A 1 202 ? 16.343 -14.236 -30.974 1.00 84.88 202 THR A C 1
ATOM 1587 O O . THR A 1 202 ? 15.191 -13.981 -31.335 1.00 84.88 202 THR A O 1
ATOM 1590 N N . VAL A 1 203 ? 17.187 -13.285 -30.571 1.00 87.25 203 VAL A N 1
ATOM 1591 C CA . VAL A 1 203 ? 16.938 -11.844 -30.720 1.00 87.25 203 VAL A CA 1
ATOM 1592 C C . VAL A 1 203 ? 17.921 -11.233 -31.715 1.00 87.25 203 VAL A C 1
ATOM 1594 O O . VAL A 1 203 ? 19.130 -11.425 -31.600 1.00 87.25 203 VAL A O 1
ATOM 1597 N N . ASP A 1 204 ? 17.382 -10.476 -32.674 1.00 87.56 204 ASP A N 1
ATOM 1598 C CA . ASP A 1 204 ? 18.131 -9.992 -33.844 1.00 87.56 204 ASP A CA 1
ATOM 1599 C C . ASP A 1 204 ? 18.377 -8.477 -33.835 1.00 87.56 204 ASP A C 1
ATOM 1601 O O . ASP A 1 204 ? 19.108 -7.964 -34.683 1.00 87.56 204 ASP A O 1
ATOM 1605 N N . ASN A 1 205 ? 17.755 -7.734 -32.915 1.00 90.56 205 ASN A N 1
ATOM 1606 C CA . ASN A 1 205 ? 17.876 -6.279 -32.820 1.00 90.56 205 ASN A CA 1
ATOM 1607 C C . ASN A 1 205 ? 18.130 -5.807 -31.382 1.00 90.56 205 ASN A C 1
ATOM 1609 O O . ASN A 1 205 ? 17.861 -6.513 -30.408 1.00 90.56 205 ASN A O 1
ATOM 1613 N N . VAL A 1 206 ? 18.656 -4.586 -31.266 1.00 89.62 206 VAL A N 1
ATOM 1614 C CA . VAL A 1 206 ? 19.061 -3.980 -29.989 1.00 89.62 206 VAL A CA 1
ATOM 1615 C C . VAL A 1 206 ? 17.880 -3.821 -29.029 1.00 89.62 206 VAL A C 1
ATOM 1617 O O . VAL A 1 206 ? 18.034 -4.047 -27.829 1.00 89.62 206 VAL A O 1
ATOM 1620 N N . TYR A 1 207 ? 16.697 -3.460 -29.534 1.00 91.94 207 TYR A N 1
ATOM 1621 C CA . TYR A 1 207 ? 15.517 -3.291 -28.683 1.00 91.94 207 TYR A CA 1
ATOM 1622 C C . TYR A 1 207 ? 15.096 -4.607 -28.026 1.00 91.94 207 TYR A C 1
ATOM 1624 O O . TYR A 1 207 ? 14.924 -4.661 -26.809 1.00 91.94 207 TYR A O 1
ATOM 1632 N N . ASP A 1 208 ? 14.961 -5.667 -28.820 1.00 90.31 208 ASP A N 1
ATOM 1633 C CA . ASP A 1 208 ? 14.561 -6.986 -28.340 1.00 90.31 208 ASP A CA 1
ATOM 1634 C C . ASP A 1 208 ? 15.576 -7.576 -27.362 1.00 90.31 208 ASP A C 1
ATOM 1636 O O . ASP A 1 208 ? 15.183 -8.234 -26.397 1.00 90.31 208 ASP A O 1
ATOM 1640 N N . TYR A 1 209 ? 16.864 -7.300 -27.569 1.00 90.00 209 TYR A N 1
ATOM 1641 C CA . TYR A 1 209 ? 17.919 -7.686 -26.640 1.00 90.00 209 TYR A CA 1
ATOM 1642 C C . TYR A 1 209 ? 17.742 -7.037 -25.261 1.00 90.00 209 TYR A C 1
ATOM 1644 O O . TYR A 1 209 ? 17.687 -7.744 -24.252 1.00 90.00 209 TYR A O 1
ATOM 1652 N N . VAL A 1 210 ? 17.580 -5.710 -25.199 1.00 90.31 210 VAL A N 1
ATOM 1653 C CA . VAL A 1 210 ? 17.354 -5.005 -23.922 1.00 90.31 210 VAL A CA 1
ATOM 1654 C C . VAL A 1 210 ? 16.027 -5.430 -23.289 1.00 90.31 210 VAL A C 1
ATOM 1656 O O . VAL A 1 210 ? 15.972 -5.693 -22.087 1.00 90.31 210 VAL A O 1
ATOM 1659 N N . ALA A 1 211 ? 14.966 -5.575 -24.088 1.00 91.12 211 ALA A N 1
ATOM 1660 C CA . ALA A 1 211 ? 13.663 -6.032 -23.612 1.00 91.12 211 ALA A CA 1
ATOM 1661 C C . ALA A 1 211 ? 13.726 -7.435 -22.994 1.00 91.12 211 ALA A C 1
ATOM 1663 O O . ALA A 1 211 ? 13.151 -7.653 -21.930 1.00 91.12 211 ALA A O 1
ATOM 1664 N N . CYS A 1 212 ? 14.451 -8.363 -23.623 1.00 90.31 212 CYS A N 1
ATOM 1665 C CA . CYS A 1 212 ? 14.698 -9.700 -23.086 1.00 90.31 212 CYS A CA 1
ATOM 1666 C C . CYS A 1 212 ? 15.447 -9.626 -21.748 1.00 90.31 212 CYS A C 1
ATOM 1668 O O . CYS A 1 212 ? 14.960 -10.151 -20.747 1.00 90.31 212 CYS A O 1
ATOM 1670 N N . ARG A 1 213 ? 16.567 -8.896 -21.681 1.00 88.56 213 ARG A N 1
ATOM 1671 C CA . ARG A 1 213 ? 17.346 -8.758 -20.438 1.00 88.56 213 ARG A CA 1
ATOM 1672 C C . ARG A 1 213 ? 16.552 -8.156 -19.288 1.00 88.56 213 ARG A C 1
ATOM 1674 O O . ARG A 1 213 ? 16.756 -8.521 -18.137 1.00 88.56 213 ARG A O 1
ATOM 1681 N N . MET A 1 214 ? 15.652 -7.226 -19.590 1.00 91.06 214 MET A N 1
ATOM 1682 C CA . MET A 1 214 ? 14.849 -6.533 -18.586 1.00 91.06 214 MET A CA 1
ATOM 1683 C C . MET A 1 214 ? 13.463 -7.161 -18.372 1.00 91.06 214 MET A C 1
ATOM 1685 O O . MET A 1 214 ? 12.647 -6.587 -17.645 1.00 91.06 214 MET A O 1
ATOM 1689 N N . ALA A 1 215 ? 13.180 -8.326 -18.966 1.00 91.19 215 ALA A N 1
ATOM 1690 C CA . ALA A 1 215 ? 11.861 -8.955 -18.924 1.00 91.19 215 ALA A CA 1
ATOM 1691 C C . ALA A 1 215 ? 11.430 -9.348 -17.501 1.00 91.19 215 ALA A C 1
ATOM 1693 O O . ALA A 1 215 ? 10.274 -9.134 -17.134 1.00 91.19 215 ALA A O 1
ATOM 1694 N N . GLY A 1 216 ? 12.350 -9.869 -16.678 1.00 90.94 216 GLY A N 1
ATOM 1695 C CA . GLY A 1 216 ? 12.075 -10.213 -15.275 1.00 90.94 216 GLY A CA 1
ATOM 1696 C C . GLY A 1 216 ? 11.653 -8.990 -14.458 1.00 90.94 216 GLY A C 1
ATOM 1697 O O . GLY A 1 216 ? 10.616 -8.999 -13.787 1.00 90.94 216 GLY A O 1
ATOM 1698 N N . ARG A 1 217 ? 12.394 -7.886 -14.613 1.00 93.06 217 ARG A N 1
ATOM 1699 C CA . ARG A 1 217 ? 12.075 -6.597 -13.991 1.00 93.06 217 ARG A CA 1
ATOM 1700 C C . ARG A 1 217 ? 10.727 -6.044 -14.456 1.00 93.06 217 ARG A C 1
ATOM 1702 O O . ARG A 1 217 ? 9.935 -5.627 -13.615 1.00 93.06 217 ARG A O 1
ATOM 1709 N N . ASP A 1 218 ? 10.454 -6.047 -15.761 1.00 94.62 218 ASP A N 1
ATOM 1710 C CA . ASP A 1 218 ? 9.176 -5.565 -16.307 1.00 94.62 218 ASP A CA 1
ATOM 1711 C C . ASP A 1 218 ? 7.987 -6.404 -15.816 1.00 94.62 218 ASP A C 1
ATOM 1713 O O . ASP A 1 218 ? 6.976 -5.852 -15.385 1.00 94.62 218 ASP A O 1
ATOM 1717 N N . SER A 1 219 ? 8.129 -7.732 -15.813 1.00 95.25 219 SER A N 1
ATOM 1718 C CA . SER A 1 219 ? 7.112 -8.666 -15.316 1.00 95.25 219 SER A CA 1
ATOM 1719 C C . SER A 1 219 ? 6.781 -8.419 -13.844 1.00 95.25 219 SER A C 1
ATOM 1721 O O . SER A 1 219 ? 5.611 -8.341 -13.469 1.00 95.25 219 SER A O 1
ATOM 1723 N N . ALA A 1 220 ? 7.799 -8.226 -13.000 1.00 95.31 220 ALA A N 1
ATOM 1724 C CA . ALA A 1 220 ? 7.593 -7.898 -11.595 1.00 95.31 220 ALA A CA 1
ATOM 1725 C C . ALA A 1 220 ? 6.889 -6.539 -11.413 1.00 95.31 220 ALA A C 1
ATOM 1727 O O . ALA A 1 220 ? 5.975 -6.438 -10.598 1.00 95.31 220 ALA A O 1
ATOM 1728 N N . LEU A 1 221 ? 7.245 -5.511 -12.194 1.00 96.00 221 LEU A N 1
ATOM 1729 C CA . LEU A 1 221 ? 6.554 -4.215 -12.134 1.00 96.00 221 LEU A CA 1
ATOM 1730 C C . LEU A 1 221 ? 5.095 -4.301 -12.589 1.00 96.00 221 LEU A C 1
ATOM 1732 O O . LEU A 1 221 ? 4.236 -3.727 -11.928 1.00 96.00 221 LEU A O 1
ATOM 1736 N N . LYS A 1 222 ? 4.796 -5.059 -13.649 1.00 96.69 222 LYS A N 1
ATOM 1737 C CA . LYS A 1 222 ? 3.413 -5.288 -14.100 1.00 96.69 222 LYS A CA 1
ATOM 1738 C C . LYS A 1 222 ? 2.565 -5.949 -13.018 1.00 96.69 222 LYS A C 1
ATOM 1740 O O . LYS A 1 222 ? 1.473 -5.477 -12.736 1.00 96.69 222 LYS A O 1
ATOM 1745 N N . LYS A 1 223 ? 3.103 -6.955 -12.321 1.00 96.81 223 LYS A N 1
ATOM 1746 C CA . LYS A 1 223 ? 2.418 -7.570 -11.169 1.00 96.81 223 LYS A CA 1
ATOM 1747 C C . LYS A 1 223 ? 2.167 -6.574 -10.034 1.00 96.81 223 LYS A C 1
ATOM 1749 O O . LYS A 1 223 ? 1.136 -6.650 -9.372 1.00 96.81 223 LYS A O 1
ATOM 1754 N N . ALA A 1 224 ? 3.093 -5.642 -9.792 1.00 95.31 224 ALA A N 1
ATOM 1755 C CA . ALA A 1 224 ? 2.888 -4.575 -8.812 1.00 95.31 224 ALA A CA 1
ATOM 1756 C C . ALA A 1 224 ? 1.762 -3.615 -9.238 1.00 95.31 224 ALA A C 1
ATOM 1758 O O . ALA A 1 224 ? 0.941 -3.239 -8.406 1.00 95.31 224 ALA A O 1
ATOM 1759 N N . GLU A 1 225 ? 1.707 -3.244 -10.518 1.00 96.12 225 GLU A N 1
ATOM 1760 C CA . GLU A 1 225 ? 0.670 -2.378 -11.098 1.00 96.12 225 GLU A CA 1
ATOM 1761 C C . GLU A 1 225 ? -0.714 -3.042 -11.087 1.00 96.12 225 GLU A C 1
ATOM 1763 O O . GLU A 1 225 ? -1.683 -2.421 -10.657 1.00 96.12 225 GLU A O 1
ATOM 1768 N N . GLU A 1 226 ? -0.803 -4.314 -11.481 1.00 95.81 226 GLU A N 1
ATOM 1769 C CA . GLU A 1 226 ? -2.031 -5.118 -11.420 1.00 95.81 226 GLU A CA 1
ATOM 1770 C C . GLU A 1 226 ? -2.557 -5.202 -9.985 1.00 95.81 226 GLU A C 1
ATOM 1772 O O . GLU A 1 226 ? -3.712 -4.876 -9.712 1.00 95.81 226 GLU A O 1
ATOM 1777 N N . ARG A 1 227 ? -1.681 -5.543 -9.033 1.00 93.06 227 ARG A N 1
ATOM 1778 C CA . ARG A 1 227 ? -2.059 -5.632 -7.619 1.00 93.06 227 ARG A CA 1
ATOM 1779 C C . ARG A 1 227 ? -2.473 -4.283 -7.037 1.00 93.06 227 ARG A C 1
ATOM 1781 O O . ARG A 1 227 ? -3.316 -4.220 -6.145 1.00 93.06 227 ARG A O 1
ATOM 1788 N N . PHE A 1 228 ? -1.897 -3.193 -7.532 1.00 94.94 228 PHE A N 1
ATOM 1789 C CA . PHE A 1 228 ? -2.308 -1.851 -7.147 1.00 94.94 228 PHE A CA 1
ATOM 1790 C C . PHE A 1 228 ? -3.662 -1.453 -7.722 1.00 94.94 228 PHE A C 1
ATOM 1792 O O . PHE A 1 228 ? -4.432 -0.803 -7.018 1.00 94.94 228 PHE A O 1
ATOM 1799 N N . ALA A 1 229 ? -3.995 -1.871 -8.944 1.00 93.75 229 ALA A N 1
ATOM 1800 C CA . ALA A 1 229 ? -5.340 -1.691 -9.483 1.00 93.75 229 ALA A CA 1
ATOM 1801 C C . ALA A 1 229 ? -6.383 -2.411 -8.607 1.00 93.75 229 ALA A C 1
ATOM 1803 O O . ALA A 1 229 ? -7.354 -1.785 -8.185 1.00 93.75 229 ALA A O 1
ATOM 1804 N N . GLU A 1 230 ? -6.119 -3.662 -8.212 1.00 90.75 230 GLU A N 1
ATOM 1805 C CA . GLU A 1 230 ? -6.976 -4.409 -7.275 1.00 90.75 230 GLU A CA 1
ATOM 1806 C C . GLU A 1 230 ? -7.124 -3.685 -5.925 1.00 90.75 230 GLU A C 1
ATOM 1808 O O . GLU A 1 230 ? -8.233 -3.528 -5.408 1.00 90.75 230 GLU A O 1
ATOM 1813 N N . HIS A 1 231 ? -6.014 -3.182 -5.372 1.00 89.25 231 HIS A N 1
ATOM 1814 C CA . HIS A 1 231 ? -6.016 -2.393 -4.140 1.00 89.25 231 HIS A CA 1
ATOM 1815 C C . HIS A 1 231 ? -6.889 -1.135 -4.269 1.00 89.25 231 HIS A C 1
ATOM 1817 O O . HIS A 1 231 ? -7.676 -0.816 -3.374 1.00 89.25 231 HIS A O 1
ATOM 1823 N N . GLN A 1 232 ? -6.778 -0.417 -5.391 1.00 90.81 232 GLN A N 1
ATOM 1824 C CA . GLN A 1 232 ? -7.603 0.757 -5.658 1.00 90.81 232 GLN A CA 1
ATOM 1825 C C . GLN A 1 232 ? -9.084 0.409 -5.759 1.00 90.81 232 GLN A C 1
ATOM 1827 O O . GLN A 1 232 ? -9.907 1.155 -5.231 1.00 90.81 232 GLN A O 1
ATOM 1832 N N . ASP A 1 233 ? -9.433 -0.687 -6.422 1.00 88.94 233 ASP A N 1
ATOM 1833 C CA . ASP A 1 233 ? -10.826 -1.098 -6.575 1.00 88.94 233 ASP A CA 1
ATOM 1834 C C . ASP A 1 233 ? -11.442 -1.463 -5.221 1.00 88.94 233 ASP A C 1
ATOM 1836 O O . ASP A 1 233 ? -12.540 -0.999 -4.901 1.00 88.94 233 ASP A O 1
ATOM 1840 N N . ARG A 1 234 ? -10.702 -2.168 -4.352 1.00 86.81 234 ARG A N 1
ATOM 1841 C CA . ARG A 1 234 ? -11.140 -2.399 -2.963 1.00 86.81 234 ARG A CA 1
ATOM 1842 C C . ARG A 1 234 ? -11.354 -1.090 -2.207 1.00 86.81 234 ARG A C 1
ATOM 1844 O O . ARG A 1 234 ? -12.386 -0.928 -1.562 1.00 86.81 234 ARG A O 1
ATOM 1851 N N . LEU A 1 235 ? -10.429 -0.134 -2.309 1.00 86.12 235 LEU A N 1
ATOM 1852 C CA . LEU A 1 235 ? -10.582 1.177 -1.667 1.00 86.12 235 LEU A CA 1
ATOM 1853 C C . LEU A 1 235 ? -11.786 1.961 -2.198 1.00 86.12 235 LEU A C 1
ATOM 1855 O O . LEU A 1 235 ? -12.493 2.599 -1.418 1.00 86.12 235 LEU A O 1
ATOM 1859 N N . ARG A 1 236 ? -12.049 1.916 -3.508 1.00 85.62 236 ARG A N 1
ATOM 1860 C CA . ARG A 1 236 ? -13.232 2.558 -4.101 1.00 85.62 236 ARG A CA 1
ATOM 1861 C C . ARG A 1 236 ? -14.518 1.953 -3.553 1.00 85.62 236 ARG A C 1
ATOM 1863 O O . ARG A 1 236 ? -15.423 2.712 -3.218 1.00 85.62 236 ARG A O 1
ATOM 1870 N N . ASN A 1 237 ? -14.564 0.633 -3.382 1.00 82.12 237 ASN A N 1
ATOM 1871 C CA . ASN A 1 237 ? -15.722 -0.071 -2.824 1.00 82.12 237 ASN A CA 1
ATOM 1872 C C . ASN A 1 237 ? -15.989 0.270 -1.347 1.00 82.12 237 ASN A C 1
ATOM 1874 O O . ASN A 1 237 ? -17.107 0.079 -0.870 1.00 82.12 237 ASN A O 1
ATOM 1878 N N . LEU A 1 238 ? -14.995 0.807 -0.632 1.00 77.88 238 LEU A N 1
ATOM 1879 C CA . LEU A 1 238 ? -15.139 1.289 0.745 1.00 77.88 238 LEU A CA 1
ATOM 1880 C C . LEU A 1 238 ? -15.616 2.743 0.849 1.00 77.88 238 LEU A C 1
ATOM 1882 O O . LEU A 1 238 ? -15.980 3.188 1.940 1.00 77.88 238 LEU A O 1
ATOM 1886 N N . ARG A 1 239 ? -15.622 3.517 -0.245 1.00 72.44 239 ARG A N 1
ATOM 1887 C CA . ARG A 1 239 ? -16.056 4.921 -0.192 1.00 72.44 239 ARG A CA 1
ATOM 1888 C C . ARG A 1 239 ? -17.524 5.011 0.219 1.00 72.44 239 ARG A C 1
ATOM 1890 O O . ARG A 1 239 ? -18.386 4.367 -0.366 1.00 72.44 239 ARG A O 1
ATOM 1897 N N . GLY A 1 240 ? -17.799 5.847 1.217 1.00 65.81 240 GLY A N 1
ATOM 1898 C CA . GLY A 1 240 ? -19.145 6.038 1.764 1.00 65.81 240 GLY A CA 1
ATOM 1899 C C . GLY A 1 240 ? -19.571 4.986 2.792 1.00 65.81 240 GLY A C 1
ATOM 1900 O O . GLY A 1 240 ? -20.639 5.132 3.380 1.00 65.81 240 GLY A O 1
ATOM 1901 N N . GLN A 1 241 ? -18.749 3.965 3.063 1.00 66.62 241 GLN A N 1
ATOM 1902 C CA . GLN A 1 241 ? -18.995 3.052 4.176 1.00 66.62 241 GLN A CA 1
ATOM 1903 C C . GLN A 1 241 ? -18.592 3.712 5.501 1.00 66.62 241 GLN A C 1
ATOM 1905 O O . GLN A 1 241 ? -17.526 4.317 5.613 1.00 66.62 241 GLN A O 1
ATOM 1910 N N . THR A 1 242 ? -19.440 3.585 6.521 1.00 48.44 242 THR A N 1
ATOM 1911 C CA . THR A 1 242 ? -19.186 4.114 7.874 1.00 48.44 242 THR A CA 1
ATOM 1912 C C . THR A 1 242 ? -18.289 3.202 8.709 1.00 48.44 242 THR A C 1
ATOM 1914 O O . THR A 1 242 ? -17.686 3.651 9.682 1.00 48.44 242 THR A O 1
ATOM 1917 N N . THR A 1 243 ? -18.170 1.930 8.326 1.00 54.22 243 THR A N 1
ATOM 1918 C CA . THR A 1 243 ? -17.349 0.923 9.004 1.00 54.22 243 THR A CA 1
ATOM 1919 C C . THR A 1 243 ? -16.626 0.059 7.984 1.00 54.22 243 THR A C 1
ATOM 1921 O O . THR A 1 243 ? -17.263 -0.495 7.093 1.00 54.22 243 THR A O 1
ATOM 1924 N N . VAL A 1 244 ? -15.314 -0.109 8.149 1.00 62.09 244 VAL A N 1
ATOM 1925 C CA . VAL A 1 244 ? -14.515 -1.058 7.364 1.00 62.09 244 VAL A CA 1
ATOM 1926 C C . VAL A 1 244 ? -14.356 -2.329 8.188 1.00 62.09 244 VAL A C 1
ATOM 1928 O O . VAL A 1 244 ? -13.909 -2.270 9.336 1.00 62.09 244 VAL A O 1
ATOM 1931 N N . ASN A 1 245 ? -14.747 -3.475 7.631 1.00 61.97 245 ASN A N 1
ATOM 1932 C CA . ASN A 1 245 ? -14.618 -4.739 8.347 1.00 61.97 245 ASN A CA 1
ATOM 1933 C C . ASN A 1 245 ? -13.124 -5.133 8.507 1.00 61.97 245 ASN A C 1
ATOM 1935 O O . ASN A 1 245 ? -12.278 -4.737 7.695 1.00 61.97 245 ASN A O 1
ATOM 1939 N N . PRO A 1 246 ? -12.768 -5.909 9.548 1.00 63.72 246 PRO A N 1
ATOM 1940 C CA . PRO A 1 246 ? -11.380 -6.318 9.774 1.00 63.72 246 PRO A CA 1
ATOM 1941 C C . PRO A 1 246 ? -10.783 -7.120 8.612 1.00 63.72 246 PRO A C 1
ATOM 1943 O O . PRO A 1 246 ? -9.606 -6.971 8.304 1.00 63.72 246 PRO A O 1
ATOM 1946 N N . GLU A 1 247 ? -11.594 -7.934 7.936 1.00 69.38 247 GLU A N 1
ATOM 1947 C CA . GLU A 1 247 ? -11.157 -8.740 6.795 1.00 69.38 247 GLU A CA 1
ATOM 1948 C C . GLU A 1 247 ? -10.672 -7.876 5.623 1.00 69.38 247 GLU A C 1
ATOM 1950 O O . GLU A 1 247 ? -9.601 -8.122 5.073 1.00 69.38 247 GLU A O 1
ATOM 1955 N N . THR A 1 248 ? -11.397 -6.807 5.286 1.00 70.81 248 THR A N 1
ATOM 1956 C CA . THR A 1 248 ? -10.998 -5.882 4.219 1.00 70.81 248 THR A CA 1
ATOM 1957 C C . THR A 1 248 ? -9.732 -5.126 4.605 1.00 70.81 248 THR A C 1
ATOM 1959 O O . THR A 1 248 ? -8.866 -4.926 3.757 1.00 70.81 248 THR A O 1
ATOM 1962 N N . LEU A 1 249 ? -9.571 -4.740 5.879 1.00 71.25 249 LEU 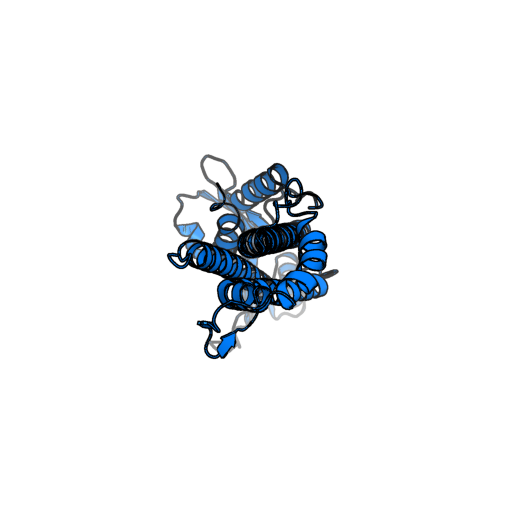A N 1
ATOM 1963 C CA . LEU A 1 249 ? -8.320 -4.130 6.348 1.00 71.25 249 LEU A CA 1
ATOM 1964 C C . LEU A 1 249 ? -7.127 -5.084 6.184 1.00 71.25 249 LEU A C 1
ATOM 1966 O O . LEU A 1 249 ? -6.058 -4.651 5.750 1.00 71.25 249 LEU A O 1
ATOM 1970 N N . THR A 1 250 ? -7.316 -6.374 6.471 1.00 74.25 250 THR A N 1
ATOM 1971 C CA . THR A 1 250 ? -6.301 -7.412 6.244 1.00 74.25 250 THR A CA 1
ATOM 1972 C C . THR A 1 250 ? -5.974 -7.555 4.758 1.00 74.25 250 THR A C 1
ATOM 1974 O O . THR A 1 250 ? -4.804 -7.477 4.389 1.00 74.25 250 THR A O 1
ATOM 1977 N N . GLN A 1 251 ? -6.984 -7.671 3.892 1.00 77.81 251 GLN A N 1
ATOM 1978 C CA . GLN A 1 251 ? -6.797 -7.806 2.440 1.00 77.81 251 GLN A CA 1
ATOM 1979 C C . GLN A 1 251 ? -6.069 -6.600 1.829 1.00 77.81 251 GLN A C 1
ATOM 1981 O O . GLN A 1 251 ? -5.123 -6.770 1.062 1.00 77.81 251 GLN A O 1
ATOM 1986 N N . LEU A 1 252 ? -6.447 -5.376 2.216 1.00 80.19 252 LEU A N 1
ATOM 1987 C CA . LEU A 1 252 ? -5.742 -4.157 1.802 1.00 80.19 252 LEU A CA 1
ATOM 1988 C C . LEU A 1 252 ? -4.264 -4.188 2.210 1.00 80.19 252 LEU A C 1
ATOM 1990 O O . LEU A 1 252 ? -3.417 -3.607 1.526 1.00 80.19 252 LEU A O 1
ATOM 1994 N N . GLY A 1 253 ? -3.947 -4.880 3.305 1.00 78.25 253 GLY A N 1
ATOM 1995 C CA . GLY A 1 253 ? -2.578 -5.094 3.739 1.00 78.25 253 GLY A CA 1
ATOM 1996 C C . GLY A 1 253 ? -1.792 -6.141 3.007 1.00 78.25 253 GLY A C 1
ATOM 1997 O O . GLY A 1 253 ? -0.624 -5.912 2.689 1.00 78.25 253 GLY A O 1
ATOM 1998 N N . GLU A 1 254 ? -2.429 -7.252 2.685 1.00 84.00 254 GLU A N 1
ATOM 1999 C CA . GLU A 1 254 ? -1.843 -8.265 1.819 1.00 84.00 254 GLU A CA 1
ATOM 2000 C C . GLU A 1 254 ? -1.533 -7.684 0.437 1.00 84.00 254 GLU A C 1
ATOM 2002 O O . GLU A 1 254 ? -0.455 -7.933 -0.107 1.00 84.00 254 GLU A O 1
ATOM 2007 N N . ASP A 1 255 ? -2.423 -6.843 -0.097 1.00 84.19 255 ASP A N 1
ATOM 2008 C CA . ASP A 1 255 ? -2.202 -6.129 -1.353 1.00 84.19 255 ASP A CA 1
ATOM 2009 C C . ASP A 1 255 ? -0.979 -5.205 -1.262 1.00 84.19 255 ASP A C 1
ATOM 2011 O O . ASP A 1 255 ? -0.060 -5.315 -2.077 1.00 84.19 255 ASP A O 1
ATOM 2015 N N . ALA A 1 256 ? -0.906 -4.350 -0.236 1.00 83.19 256 ALA A N 1
ATOM 2016 C CA . ALA A 1 256 ? 0.226 -3.443 -0.034 1.00 83.19 256 ALA A CA 1
ATOM 2017 C C . ALA A 1 256 ? 1.564 -4.191 0.135 1.00 83.19 256 ALA A C 1
ATOM 2019 O O . ALA A 1 256 ? 2.591 -3.777 -0.414 1.00 83.19 256 ALA A O 1
ATOM 2020 N N . ALA A 1 257 ? 1.564 -5.309 0.868 1.00 83.75 257 ALA A N 1
ATOM 2021 C CA . ALA A 1 257 ? 2.743 -6.150 1.055 1.00 83.75 257 ALA A CA 1
ATOM 2022 C C . ALA A 1 257 ? 3.174 -6.841 -0.249 1.00 83.75 257 ALA A C 1
ATOM 2024 O O . ALA A 1 257 ? 4.371 -6.906 -0.549 1.00 83.75 257 ALA A O 1
ATOM 2025 N N . ALA A 1 258 ? 2.216 -7.325 -1.043 1.00 88.62 258 ALA A N 1
ATOM 2026 C CA . ALA A 1 258 ? 2.480 -7.925 -2.346 1.00 88.62 258 ALA A CA 1
ATOM 2027 C C . ALA A 1 258 ? 3.072 -6.904 -3.331 1.00 88.62 258 ALA A C 1
ATOM 2029 O O . ALA A 1 258 ? 4.074 -7.206 -3.980 1.00 88.62 258 ALA A O 1
ATOM 2030 N N . ILE A 1 259 ? 2.533 -5.680 -3.381 1.00 90.44 259 ILE A N 1
ATOM 2031 C CA . ILE A 1 259 ? 3.069 -4.583 -4.206 1.00 90.44 259 ILE A CA 1
ATOM 2032 C C . ILE A 1 259 ? 4.531 -4.297 -3.837 1.00 90.44 259 ILE A C 1
ATOM 2034 O O . ILE A 1 259 ? 5.399 -4.282 -4.709 1.00 90.44 259 ILE A O 1
ATOM 2038 N N . ASP A 1 260 ? 4.841 -4.129 -2.545 1.00 87.69 260 ASP A N 1
ATOM 2039 C CA . ASP A 1 260 ? 6.216 -3.864 -2.094 1.00 87.69 260 ASP A CA 1
ATOM 2040 C C . ASP A 1 260 ? 7.163 -5.026 -2.439 1.00 87.69 260 ASP A C 1
ATOM 2042 O O . ASP A 1 260 ? 8.291 -4.804 -2.887 1.00 87.69 260 ASP A O 1
ATOM 2046 N N . LYS A 1 261 ? 6.695 -6.273 -2.302 1.00 91.81 261 LYS A N 1
ATOM 2047 C CA . LYS A 1 261 ? 7.447 -7.471 -2.697 1.00 91.81 261 LYS A CA 1
ATOM 2048 C C . LYS A 1 261 ? 7.775 -7.462 -4.191 1.00 91.81 261 LYS A C 1
ATOM 2050 O O . LYS A 1 261 ? 8.924 -7.726 -4.548 1.00 91.81 261 LYS A O 1
ATOM 2055 N N . PHE A 1 262 ? 6.805 -7.155 -5.047 1.00 94.62 262 PHE A N 1
ATOM 2056 C CA . PHE A 1 262 ? 7.008 -7.107 -6.493 1.00 94.62 262 PHE A CA 1
ATOM 2057 C C . PHE A 1 262 ? 7.934 -5.960 -6.914 1.00 94.62 262 PHE A C 1
ATOM 2059 O O . PHE A 1 262 ? 8.826 -6.178 -7.730 1.00 94.62 262 PHE A O 1
ATOM 2066 N N . ILE A 1 263 ? 7.835 -4.783 -6.288 1.00 91.19 263 ILE A N 1
ATOM 2067 C CA . ILE A 1 263 ? 8.778 -3.675 -6.525 1.00 91.19 263 ILE A CA 1
ATOM 2068 C C . ILE A 1 263 ? 10.209 -4.074 -6.133 1.00 91.19 263 ILE A C 1
ATOM 2070 O O . ILE A 1 263 ? 11.149 -3.835 -6.890 1.00 91.19 263 ILE A O 1
ATOM 2074 N N . ARG A 1 264 ? 10.403 -4.733 -4.983 1.00 90.25 264 ARG A N 1
ATOM 2075 C CA . ARG A 1 264 ? 11.732 -5.230 -4.577 1.00 90.25 264 ARG A CA 1
ATOM 2076 C C . ARG A 1 264 ? 12.253 -6.325 -5.498 1.00 90.25 264 ARG A C 1
ATOM 2078 O O . ARG A 1 264 ? 13.455 -6.406 -5.734 1.00 90.25 264 ARG A O 1
ATOM 2085 N N . GLN A 1 265 ? 11.375 -7.196 -5.991 1.00 91.38 265 GLN A N 1
ATOM 2086 C CA . GLN A 1 265 ? 11.751 -8.176 -7.002 1.00 91.38 265 GLN A CA 1
ATOM 2087 C C . GLN A 1 265 ? 12.233 -7.468 -8.270 1.00 91.38 265 GLN A C 1
ATOM 2089 O O . GLN A 1 265 ? 13.337 -7.751 -8.713 1.00 91.38 265 GLN A O 1
ATOM 2094 N N . ALA A 1 266 ? 11.484 -6.486 -8.773 1.00 90.31 266 ALA A N 1
ATOM 2095 C CA . ALA A 1 266 ? 11.880 -5.694 -9.931 1.00 90.31 266 ALA A CA 1
ATOM 2096 C C . ALA A 1 266 ? 13.251 -5.015 -9.756 1.00 90.31 266 ALA A C 1
ATOM 2098 O O . ALA A 1 266 ? 14.044 -4.975 -10.692 1.00 90.31 266 ALA A O 1
ATOM 2099 N N . GLN A 1 267 ? 13.551 -4.499 -8.561 1.00 87.38 267 GLN A N 1
ATOM 2100 C CA . GLN A 1 267 ? 14.861 -3.914 -8.261 1.00 87.38 267 GLN A CA 1
ATOM 2101 C C . GLN A 1 267 ? 15.992 -4.947 -8.367 1.00 87.38 267 GLN A C 1
ATOM 2103 O O . GLN A 1 267 ? 16.964 -4.692 -9.068 1.00 87.38 267 GLN A O 1
ATOM 2108 N N . ARG A 1 268 ? 15.830 -6.132 -7.760 1.00 87.06 268 ARG A N 1
ATOM 2109 C CA . ARG A 1 268 ? 16.836 -7.212 -7.818 1.00 87.06 268 ARG A CA 1
ATOM 2110 C C . ARG A 1 268 ? 17.107 -7.694 -9.243 1.00 87.06 268 ARG A C 1
ATOM 2112 O O . ARG A 1 268 ? 18.258 -7.777 -9.648 1.00 87.06 268 ARG A O 1
ATOM 2119 N N . GLU A 1 269 ? 16.046 -7.929 -10.010 1.00 83.94 269 GLU A N 1
ATOM 2120 C CA . GLU A 1 269 ? 16.136 -8.312 -11.428 1.00 83.94 269 GLU A CA 1
ATOM 2121 C C . GLU A 1 269 ? 16.845 -7.224 -12.257 1.00 83.94 269 GLU A C 1
ATOM 2123 O O . GLU A 1 269 ? 17.543 -7.505 -13.227 1.00 83.94 269 GLU A O 1
ATOM 2128 N N . GLY A 1 270 ? 16.684 -5.953 -11.869 1.00 70.56 270 GLY A N 1
ATOM 2129 C CA . GLY A 1 270 ? 17.395 -4.829 -12.470 1.00 70.56 270 GLY A CA 1
ATOM 2130 C C . GLY A 1 270 ? 18.900 -4.857 -12.216 1.00 70.56 270 GLY A C 1
ATOM 2131 O O . GLY A 1 270 ? 19.661 -4.612 -13.147 1.00 70.56 270 GLY A O 1
ATOM 2132 N N . ASP A 1 271 ? 19.319 -5.165 -10.991 1.00 67.81 271 ASP A N 1
ATOM 2133 C CA . ASP A 1 271 ? 20.735 -5.216 -10.610 1.00 67.81 271 ASP A CA 1
ATOM 2134 C C . ASP A 1 271 ? 21.466 -6.366 -11.330 1.00 67.81 271 ASP A C 1
ATOM 2136 O O . ASP A 1 271 ? 22.558 -6.178 -11.873 1.00 67.81 271 ASP A O 1
ATOM 2140 N N . GLU A 1 272 ? 20.829 -7.536 -11.435 1.00 64.38 272 GLU A N 1
ATOM 2141 C CA . GLU A 1 272 ? 21.352 -8.696 -12.176 1.00 64.38 272 GLU A CA 1
ATOM 2142 C C . GLU A 1 272 ? 21.459 -8.422 -13.686 1.00 64.38 272 GLU A C 1
ATOM 2144 O O . GLU A 1 272 ? 22.448 -8.786 -14.337 1.00 64.38 272 GLU A O 1
ATOM 2149 N N . ALA A 1 273 ? 20.478 -7.704 -14.243 1.00 60.78 273 ALA A N 1
ATOM 2150 C CA . ALA A 1 273 ? 20.481 -7.298 -15.643 1.00 60.78 273 ALA A CA 1
ATOM 2151 C C . ALA A 1 273 ? 21.541 -6.231 -15.969 1.00 60.78 273 ALA A C 1
ATOM 2153 O O . ALA A 1 273 ? 21.893 -6.097 -17.140 1.00 60.78 273 ALA A O 1
ATOM 2154 N N . VAL A 1 274 ? 22.060 -5.478 -14.993 1.00 57.12 274 VAL A N 1
ATOM 2155 C CA . VAL A 1 274 ? 23.146 -4.496 -15.196 1.00 57.12 274 VAL A CA 1
ATOM 2156 C C . VAL A 1 274 ? 24.529 -5.134 -15.004 1.00 57.12 274 VAL A C 1
ATOM 2158 O O . VAL A 1 274 ? 25.463 -4.778 -15.718 1.00 57.12 274 VAL A O 1
ATOM 2161 N N . GLY A 1 275 ? 24.667 -6.117 -14.107 1.00 49.66 275 GLY A N 1
ATOM 2162 C CA . GLY A 1 275 ? 25.949 -6.762 -13.779 1.00 49.66 275 GLY A CA 1
ATOM 2163 C C . GLY A 1 275 ? 26.517 -7.735 -14.825 1.00 49.66 275 GLY A C 1
ATOM 2164 O O . GLY A 1 275 ? 27.629 -8.224 -14.658 1.00 49.66 275 GLY A O 1
ATOM 2165 N N . THR A 1 276 ? 25.786 -8.028 -15.901 1.00 48.22 276 THR A N 1
ATOM 2166 C CA . THR A 1 276 ? 26.141 -9.051 -16.906 1.00 48.22 276 THR A CA 1
ATOM 2167 C C . THR A 1 276 ? 26.345 -8.452 -18.301 1.00 48.22 276 THR A C 1
ATOM 2169 O O . THR A 1 276 ? 25.761 -8.926 -19.277 1.00 48.22 276 THR A O 1
ATOM 2172 N N . ALA A 1 277 ? 27.098 -7.358 -18.436 1.00 38.81 277 ALA A N 1
ATOM 2173 C CA . ALA A 1 277 ? 27.511 -6.896 -19.765 1.00 38.81 277 ALA A CA 1
ATOM 2174 C C . ALA A 1 277 ? 28.344 -8.005 -20.451 1.00 38.81 277 ALA A C 1
ATOM 2176 O O . ALA A 1 277 ? 29.208 -8.585 -19.791 1.00 38.81 277 ALA A O 1
ATOM 2177 N N . PRO A 1 278 ? 28.086 -8.356 -21.725 1.00 39.41 278 PRO A N 1
ATOM 2178 C CA . PRO A 1 278 ? 28.959 -9.280 -22.438 1.00 39.41 278 PRO A CA 1
ATOM 2179 C C . PRO A 1 278 ? 30.346 -8.640 -22.569 1.00 39.41 278 PRO A C 1
ATOM 2181 O O . PRO A 1 278 ? 30.448 -7.456 -22.890 1.00 39.41 278 PRO A O 1
ATOM 2184 N N . ALA A 1 279 ? 31.394 -9.413 -22.282 1.00 35.38 279 ALA A N 1
ATOM 2185 C CA . ALA A 1 279 ? 32.753 -9.030 -22.638 1.00 35.38 279 ALA A CA 1
ATOM 2186 C C . ALA A 1 279 ? 32.829 -8.870 -24.167 1.00 35.38 279 ALA A C 1
ATOM 2188 O O . ALA A 1 279 ? 32.290 -9.715 -24.888 1.00 35.38 279 ALA A O 1
ATOM 2189 N N . GLU A 1 280 ? 33.430 -7.760 -24.609 1.00 36.03 280 GLU A N 1
ATOM 2190 C CA . GLU A 1 280 ? 33.736 -7.463 -26.019 1.00 36.03 280 GLU A CA 1
ATOM 2191 C C . GLU A 1 280 ? 34.571 -8.566 -26.683 1.00 36.03 280 GLU A C 1
ATOM 2193 O O . GLU A 1 280 ? 35.466 -9.130 -26.008 1.00 36.03 280 GLU A O 1
#

=== Feature glossary ===
Feature key, reading from the visual/contextual features back to the raw sequence:

Rendered structure images. Six rendered views show the 3D structure from the faces of a cube — i.e. along ±x, ±y, ±z. Rendering representation is drawn randomly per protein from cartoon (secondary-structure ribbons), sticks (backbone bonds), or molecular surface; coloring is either N→C rainbow (blue at the N-terminus through red at the C-terminus) or one color per chain.

Contact-map, Ramachandran, and PAE plots. The contact map is a binary N×N matrix image: pixel (i, j) is dark where Cα_i and Cα_j are within 8 Å and |i−j|>4. Because the |i−j|>4 filter removes local helical contacts, off-diagonal stripes parallel to the main diagonal indicate parallel β-sheets; stripes perpendicular to it indicate antiparallel β-sheets. The Ramachandran plot scatters every residue's (φ, ψ) pair against the sterically allowed regions. The PAE heatmap renders the predicted-aligned-error matrix.

InterPro / GO / CATH / organism. Database cross-references. InterPro integrates a dozen domain/family signature databases into unified entries with residue-range hits. GO terms attach function/process/location labels with evidence codes. CATH codes position the fold in a four-level structural taxonomy. Organism is the NCBI-taxonomy species name.

Nearest PDB structures. The Foldseek neighbor list gives the closest experimentally determined structures in the PDB, ranked by structural alignment. TM-score near 1 means near-identical fold; near 0.3 means only rough topology match. This is how one finds what a novel AlphaFold prediction most resembles in the solved-structure universe.

Predicted aligned error. PAE(i, j) answers: if I align the predicted and true structures on residue i, how far off (in Å) do I expect residue j to be? A block-diagonal PAE matrix with low values on the blocks and high values off-diagonal is the signature of a multi-domain protein with confidently predicted domains but uncertain inter-domain orientation.

Solvent-accessible surface area. Accessible surface area quantifies burial. A residue with SASA near zero is packed into the hydrophobic core; one with SASA >100 Å² sits on the surface. Computed here via the Shrake–Rupley numerical algorithm with a 1.4 Å probe.

B-factor. B-factor (Debye–Waller factor) reflects atomic displacement in the crystal lattice. It is an experimental observable (units Å²), not a prediction; low values mean the atom is pinned down, high values mean it moves or is heterogeneous across the crystal.

pLDDT. For AlphaFold models, the B-factor field carries pLDDT — the model's own estimate of local accuracy on a 0–100 scale. Regions with pLDDT<50 should be treated as essentially unmodeled; they often correspond to intrinsically disordered segments.

Backbone torsions (φ/ψ). φ (phi) and ψ (psi) are the two rotatable backbone dihedrals per residue: φ is the C(i-1)–N–Cα–C torsion, ψ is the N–Cα–C–N(i+1) torsion, both in degrees on (−180°, 180°]. α-helical residues cluster near (−60°, −45°); β-strand residues near (−120°, +130°). A Ramachandran plot is simply a scatter of (φ, ψ) for every residue.

Radius of gyration, Cα contacts, bounding box. Radius of gyration (Rg) is the root-mean-square distance of Cα atoms from their centroid — a single number for overall size and compactness. A globular domain of N residues has Rg ≈ 2.2·N^0.38 Å; an extended or disordered chain has a much larger Rg. The Cα contact count is the number of residue pairs whose Cα atoms are within 8 Å and are more than four positions apart in sequence — a standard proxy for tertiary packing density. The bounding box is the smallest axis-aligned box enclosing all Cα atoms.

Secondary structure (3-state, P-SEA). Three-state secondary structure (P-SEA) collapses the eight DSSP classes into helix (a), strand (b), and coil (c). P-SEA assigns these from Cα geometry alone — distances and angles — without requiring backbone oxygens, so it works on any Cα trace.

Secondary structure (8-state, DSSP). DSSP 8-state secondary structure assigns each residue one of H (α-helix), G (3₁₀-helix), I (π-helix), E (extended β-strand), B (isolated β-bridge), T (hydrogen-bonded turn), S (bend), or '-' (coil). The assignment is computed from backbone hydrogen-bond geometry via the Kabsch–Sander algorithm.

Foldseek 3Di. A 3Di character summarizes, for each residue, the relative orientation of the Cα frame of its nearest spatial neighbor. Because it encodes fold topology rather than chemistry, 3Di alignments detect remote structural similarity that sequence alignment misses.

mmCIF coordinates. The mmCIF block holds the 3D Cartesian coordinates of each backbone atom (N, Cα, C, O) in ångströms. mmCIF is the PDB's canonical archive format — a tagged-loop text representation of the atomic model.

Sequence. Sequence gives the chain of amino acids in standard one-letter code (A=alanine, C=cysteine, …, Y=tyrosine), read N→C. It is the only feature that is directly encoded by the gene; all structural features are derived from the folded form of this sequence.